Protein AF-A0A7S1FGJ7-F1 (afdb_monomer)

Organism: Noctiluca scintillans (NCBI:txid2966)

pLDDT: mean 77.64, std 15.36, range [34.91, 97.0]

Solvent-accessible surface area (backbone atoms only — not comparable to full-atom values): 12102 Å² total; per-residue (Å²): 133,83,80,80,56,86,84,41,70,66,55,52,56,60,50,59,68,34,70,70,48,44,50,51,49,52,51,48,53,51,50,52,51,52,50,49,52,51,48,52,51,50,50,53,52,53,51,52,54,49,52,51,51,54,53,46,60,54,46,69,76,32,59,49,73,61,38,59,65,41,56,85,44,53,49,29,48,70,46,46,55,49,51,51,50,51,44,51,52,15,58,76,68,74,45,57,52,54,61,47,52,66,36,66,72,49,38,52,49,52,52,48,52,47,49,53,65,69,62,41,78,83,32,100,71,55,85,82,40,71,52,94,63,58,62,75,63,52,51,56,49,51,57,64,40,64,70,49,96,85,68,84,87,84,90,65,101,83,69,52,46,71,30,54,78,68,57,45,48,53,54,50,54,50,39,50,49,36,48,50,56,15,50,53,27,43,74,69,71,34,55,68,62,14,50,53,30,48,52,54,36,52,62,56,58,67,46,52,36,72,66,132

Secondary structure (DSSP, 8-state):
-----TT-HHHHHHHHTSHHHHHHHHHHHHHHHHHHHHHHHHHHHHHHHHHHHHHHHHHHTS-HHHHHHHHHHHTBHHHHHHHHHHHHHHHHTT--HHHHHTSHHHHHHHHHHHHHHHTGGGSTT-SS-B----HHHHHHHHHHHS--TT------TT-PEEE-HHHHHHHHHHHHHHHHHHHHHHHTT-HHHHHHHHHHHHHHHHTEEE--

Structure (mmCIF, N/CA/C/O backbone):
data_AF-A0A7S1FGJ7-F1
#
_entry.id   AF-A0A7S1FGJ7-F1
#
loop_
_atom_site.group_PDB
_atom_site.id
_atom_site.type_symbol
_atom_site.label_atom_id
_atom_site.label_alt_id
_atom_site.label_comp_id
_atom_site.label_asym_id
_atom_site.label_entity_id
_atom_site.label_seq_id
_atom_site.pdbx_PDB_ins_code
_atom_site.Cartn_x
_atom_site.Cartn_y
_atom_site.Cartn_z
_atom_site.occupancy
_atom_site.B_iso_or_equiv
_atom_site.auth_seq_id
_atom_site.auth_comp_id
_atom_site.auth_asym_id
_atom_site.auth_atom_id
_atom_site.pdbx_PDB_model_num
ATOM 1 N N . MET A 1 1 ? 39.202 -4.934 -62.465 1.00 42.53 1 MET A N 1
ATOM 2 C CA . MET A 1 1 ? 38.313 -4.889 -61.284 1.00 42.53 1 MET A CA 1
ATOM 3 C C . MET A 1 1 ? 39.135 -5.310 -60.078 1.00 42.53 1 MET A C 1
ATOM 5 O O . MET A 1 1 ? 39.487 -6.479 -59.990 1.00 42.53 1 MET A O 1
ATOM 9 N N . ALA A 1 2 ? 39.553 -4.364 -59.233 1.00 44.47 2 ALA A N 1
ATOM 10 C CA . ALA A 1 2 ? 40.355 -4.682 -58.052 1.00 44.47 2 ALA A CA 1
ATOM 11 C C . ALA A 1 2 ? 39.547 -5.603 -57.126 1.00 44.47 2 ALA A C 1
ATOM 13 O O . ALA A 1 2 ? 38.387 -5.306 -56.823 1.00 44.47 2 ALA A O 1
ATOM 14 N N . LYS A 1 3 ? 40.137 -6.737 -56.729 1.00 54.94 3 LYS A N 1
ATOM 15 C CA . LYS A 1 3 ? 39.567 -7.608 -55.698 1.00 54.94 3 LYS A CA 1
ATOM 16 C C . LYS A 1 3 ? 39.423 -6.753 -54.443 1.00 54.94 3 LYS A C 1
ATOM 18 O O . LYS A 1 3 ? 40.422 -6.276 -53.920 1.00 54.94 3 LYS A O 1
ATOM 23 N N . LYS A 1 4 ? 38.183 -6.499 -54.024 1.00 61.47 4 LYS A N 1
ATOM 24 C CA . LYS A 1 4 ? 37.897 -5.851 -52.744 1.00 61.47 4 LYS A CA 1
ATOM 25 C C . LYS A 1 4 ? 38.413 -6.790 -51.667 1.00 61.47 4 LYS A C 1
ATOM 27 O O . LYS A 1 4 ? 37.817 -7.844 -51.453 1.00 61.47 4 LYS A O 1
ATOM 32 N N . ASP A 1 5 ? 39.554 -6.450 -51.089 1.00 68.88 5 ASP A N 1
ATOM 33 C CA . ASP A 1 5 ? 40.100 -7.195 -49.972 1.00 68.88 5 ASP A CA 1
ATOM 34 C C . ASP A 1 5 ? 39.226 -6.902 -48.753 1.00 68.88 5 ASP A C 1
ATOM 36 O O . ASP A 1 5 ? 39.216 -5.799 -48.212 1.00 68.88 5 ASP A O 1
ATOM 40 N N . VAL A 1 6 ? 38.403 -7.881 -48.385 1.00 70.81 6 VAL A N 1
ATOM 41 C CA . VAL A 1 6 ? 37.439 -7.772 -47.283 1.00 70.81 6 VAL A CA 1
ATOM 42 C C . VAL A 1 6 ? 38.162 -7.737 -45.930 1.00 70.81 6 VAL A C 1
ATOM 44 O O . VAL A 1 6 ? 37.557 -7.388 -44.922 1.00 70.81 6 VA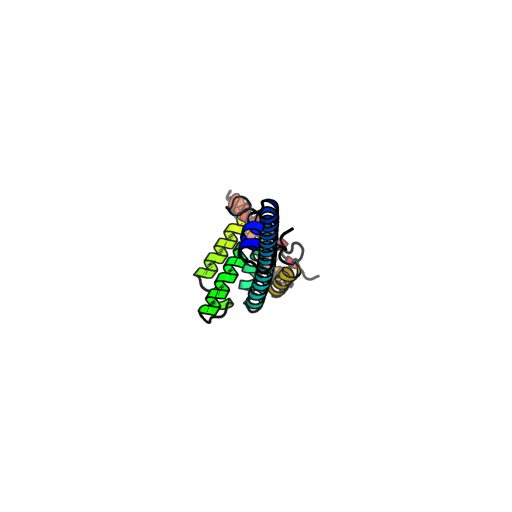L A O 1
ATOM 47 N N . ASN A 1 7 ? 39.461 -8.045 -45.902 1.00 76.94 7 ASN A N 1
ATOM 48 C CA . ASN A 1 7 ? 40.285 -7.962 -44.702 1.00 76.94 7 ASN A CA 1
ATOM 49 C C . ASN A 1 7 ? 40.977 -6.598 -44.534 1.00 76.94 7 ASN A C 1
ATOM 51 O O . ASN A 1 7 ? 41.618 -6.382 -43.509 1.00 76.94 7 ASN A O 1
ATOM 55 N N . ASP A 1 8 ? 40.848 -5.675 -45.496 1.00 80.06 8 ASP A N 1
ATOM 56 C CA . ASP A 1 8 ? 41.413 -4.327 -45.393 1.00 80.06 8 ASP A CA 1
ATOM 57 C C . ASP A 1 8 ? 40.549 -3.434 -44.470 1.00 80.06 8 ASP A C 1
ATOM 59 O O . ASP A 1 8 ? 39.372 -3.184 -44.762 1.00 80.06 8 ASP A O 1
ATOM 63 N N . PRO A 1 9 ? 41.098 -2.896 -43.364 1.00 77.62 9 PRO A N 1
ATOM 64 C CA . PRO A 1 9 ? 40.382 -1.970 -42.486 1.00 77.62 9 PRO A CA 1
ATOM 65 C C . PRO A 1 9 ? 39.872 -0.705 -43.199 1.00 77.62 9 PRO A C 1
ATOM 67 O O . PRO A 1 9 ? 38.840 -0.150 -42.812 1.00 77.62 9 PRO A O 1
ATOM 70 N N . GLN A 1 10 ? 40.551 -0.239 -44.256 1.00 80.62 10 GLN A N 1
ATOM 71 C CA . GLN A 1 10 ? 40.117 0.941 -45.015 1.00 80.62 10 GLN A CA 1
ATOM 72 C C . GLN A 1 10 ? 38.848 0.674 -45.827 1.00 80.62 10 GLN A C 1
ATOM 74 O O . GLN A 1 10 ? 37.995 1.559 -45.952 1.00 80.62 10 GLN A O 1
ATOM 79 N N . PHE A 1 11 ? 38.678 -0.555 -46.321 1.00 82.31 11 PHE A N 1
ATOM 80 C CA . PHE A 1 11 ? 37.467 -0.974 -47.018 1.00 82.31 11 PHE A CA 1
ATOM 81 C C . PHE A 1 11 ? 36.233 -0.845 -46.115 1.00 82.31 11 PHE A C 1
ATOM 83 O O . PHE A 1 11 ? 35.224 -0.261 -46.525 1.00 82.31 11 PHE A O 1
ATOM 90 N N . TRP A 1 12 ? 36.327 -1.315 -44.867 1.00 80.56 12 TRP A N 1
ATOM 91 C CA . TRP A 1 12 ? 35.242 -1.208 -43.890 1.00 80.56 12 TRP A CA 1
ATOM 92 C C . TRP A 1 12 ? 34.960 0.234 -43.475 1.00 80.56 12 TRP A C 1
ATOM 94 O O . TRP A 1 12 ? 33.794 0.604 -43.361 1.00 80.56 12 TRP A O 1
ATOM 104 N N . ASN A 1 13 ? 35.985 1.079 -43.340 1.00 81.88 13 ASN A N 1
ATOM 105 C CA . ASN A 1 13 ? 35.790 2.500 -43.040 1.00 81.88 13 ASN A CA 1
ATOM 106 C C . ASN A 1 13 ? 34.978 3.220 -44.129 1.00 81.88 13 ASN A C 1
ATOM 108 O O . ASN A 1 13 ? 34.019 3.924 -43.816 1.00 81.88 13 ASN A O 1
ATOM 112 N N . VAL A 1 14 ? 35.296 2.999 -45.409 1.00 82.81 14 VAL A N 1
ATOM 113 C CA . VAL A 1 14 ? 34.533 3.582 -46.530 1.00 82.81 14 VAL A CA 1
ATOM 114 C C . VAL A 1 14 ? 33.135 2.964 -46.635 1.00 82.81 14 VAL A C 1
ATOM 116 O O . VAL A 1 14 ? 32.168 3.649 -46.968 1.00 82.81 14 VAL A O 1
ATOM 119 N N . PHE A 1 15 ? 32.995 1.669 -46.342 1.00 83.94 15 PHE A N 1
ATOM 120 C CA . PHE A 1 15 ? 31.703 0.984 -46.345 1.00 83.94 15 PHE A CA 1
ATOM 121 C C . PHE A 1 15 ? 30.758 1.514 -45.255 1.00 83.94 15 PHE A C 1
ATOM 123 O O . PHE A 1 15 ? 29.596 1.795 -45.544 1.00 83.94 15 PHE A O 1
ATOM 130 N N . MET A 1 16 ? 31.260 1.729 -44.036 1.00 82.81 16 MET A N 1
ATOM 131 C CA . MET A 1 16 ? 30.497 2.247 -42.891 1.00 82.81 16 MET A CA 1
ATOM 132 C C . MET A 1 16 ? 30.067 3.712 -43.053 1.00 82.81 16 MET A C 1
ATOM 134 O O . MET A 1 16 ? 29.123 4.153 -42.401 1.00 82.81 16 MET A O 1
ATOM 138 N N . GLN A 1 17 ? 30.720 4.473 -43.936 1.00 85.19 17 GLN A N 1
ATOM 139 C CA . GLN A 1 17 ? 30.342 5.852 -44.267 1.00 85.19 17 GLN A CA 1
ATOM 140 C C . GLN A 1 17 ? 29.207 5.947 -45.298 1.00 85.19 17 GLN A C 1
ATOM 142 O O . GLN A 1 17 ? 28.697 7.037 -45.551 1.00 85.19 17 GLN A O 1
ATOM 147 N N . ARG A 1 18 ? 28.787 4.829 -45.906 1.00 89.69 18 ARG A N 1
ATOM 148 C CA . ARG A 1 18 ? 27.699 4.839 -46.891 1.00 89.69 18 ARG A CA 1
ATOM 149 C C . ARG A 1 18 ? 26.363 5.174 -46.215 1.00 89.69 18 ARG A C 1
ATOM 151 O O . ARG A 1 18 ? 26.038 4.537 -45.211 1.00 89.69 18 ARG A O 1
ATOM 158 N N . PRO A 1 19 ? 25.537 6.065 -46.795 1.00 86.31 19 PRO A N 1
ATOM 159 C CA . PRO A 1 19 ? 24.251 6.455 -46.210 1.00 86.31 19 PRO A CA 1
ATOM 160 C C . PRO A 1 19 ? 23.323 5.266 -45.933 1.00 86.31 19 PRO A C 1
ATOM 162 O O . PRO A 1 19 ? 22.683 5.199 -44.889 1.00 86.31 19 PRO A O 1
ATOM 165 N N . GLU A 1 20 ? 23.298 4.287 -46.839 1.00 88.12 20 GLU A N 1
ATOM 166 C CA . GLU A 1 20 ? 22.496 3.063 -46.712 1.00 88.12 20 GLU A CA 1
ATOM 167 C C . GLU A 1 20 ? 22.931 2.206 -45.512 1.00 88.12 20 GLU A C 1
ATOM 169 O O . GLU A 1 20 ? 22.096 1.686 -44.771 1.00 88.12 20 GLU A O 1
ATOM 174 N N . VAL A 1 21 ? 24.244 2.102 -45.285 1.00 85.81 21 VAL A N 1
ATOM 175 C CA . VAL A 1 21 ? 24.830 1.332 -44.181 1.00 85.81 21 VAL A CA 1
ATOM 176 C C . VAL A 1 21 ? 24.593 2.054 -42.855 1.00 85.81 21 VAL A C 1
ATOM 178 O O . VAL A 1 21 ? 24.159 1.429 -41.889 1.00 85.81 21 VAL A O 1
ATOM 181 N N . GLN A 1 22 ? 24.763 3.378 -42.813 1.00 84.56 22 GLN A N 1
ATOM 182 C CA . GLN A 1 22 ? 24.447 4.190 -41.632 1.00 84.56 22 GLN A CA 1
ATOM 183 C C . GLN A 1 22 ? 22.957 4.156 -41.275 1.00 84.56 22 GLN A C 1
ATOM 185 O O . GLN A 1 22 ? 22.609 4.089 -40.094 1.00 84.56 22 GLN A O 1
ATOM 190 N N . ALA A 1 23 ? 22.066 4.154 -42.270 1.00 86.31 23 ALA A N 1
ATOM 191 C CA . ALA A 1 23 ? 20.628 4.015 -42.058 1.00 86.31 23 ALA A CA 1
ATOM 192 C C . ALA A 1 23 ? 20.267 2.622 -41.518 1.00 86.31 23 ALA A C 1
ATOM 194 O O . ALA A 1 23 ? 19.467 2.514 -40.585 1.00 86.31 23 ALA A O 1
ATOM 195 N N . ALA A 1 24 ? 20.887 1.560 -42.044 1.00 86.56 24 ALA A N 1
ATOM 196 C CA . ALA A 1 24 ? 20.703 0.196 -41.551 1.00 86.56 24 ALA A CA 1
ATOM 197 C C . ALA A 1 24 ? 21.198 0.029 -40.104 1.00 86.56 24 ALA A C 1
ATOM 199 O O . ALA A 1 24 ? 20.486 -0.541 -39.277 1.00 86.56 24 ALA A O 1
ATOM 200 N N . ILE A 1 25 ? 22.368 0.587 -39.772 1.00 84.88 25 ILE A N 1
ATOM 201 C CA . ILE A 1 25 ? 22.910 0.607 -38.405 1.00 84.88 25 ILE A CA 1
ATOM 202 C C . ILE A 1 25 ? 21.989 1.399 -37.478 1.00 84.88 25 ILE A C 1
ATOM 204 O O . ILE A 1 25 ? 21.601 0.897 -36.430 1.00 84.88 25 ILE A O 1
ATOM 208 N N . SER A 1 26 ? 21.567 2.599 -37.879 1.00 83.12 26 SER A N 1
ATOM 209 C CA . SER A 1 26 ? 20.661 3.434 -37.080 1.00 83.12 26 SER A CA 1
ATOM 210 C C . SER A 1 26 ? 19.324 2.736 -36.817 1.00 83.12 26 SER A C 1
ATOM 212 O O . SER A 1 26 ? 18.787 2.809 -35.712 1.00 83.12 26 SER A O 1
ATOM 214 N N . LYS A 1 27 ? 18.790 2.016 -37.813 1.00 89.12 27 LYS A N 1
ATOM 215 C CA . LYS A 1 27 ? 17.575 1.203 -37.668 1.00 89.12 27 LYS A CA 1
ATOM 216 C C . LYS A 1 27 ? 17.791 0.039 -36.699 1.00 89.12 27 LYS A C 1
ATOM 218 O O . LYS A 1 27 ? 16.917 -0.207 -35.872 1.00 89.12 27 LYS A O 1
ATOM 223 N N . LYS A 1 28 ? 18.940 -0.640 -36.775 1.00 87.00 28 LYS A N 1
ATOM 224 C CA . LYS A 1 28 ? 19.314 -1.720 -35.854 1.00 87.00 28 LYS A CA 1
ATOM 225 C C . LYS A 1 28 ? 19.452 -1.210 -34.415 1.00 87.00 28 LYS A C 1
ATOM 227 O O . LYS A 1 28 ? 18.807 -1.768 -33.541 1.00 87.00 28 LYS A O 1
ATOM 232 N N . ILE A 1 29 ? 20.165 -0.103 -34.197 1.00 86.25 29 ILE A N 1
ATOM 233 C CA . ILE A 1 29 ? 20.324 0.529 -32.875 1.00 86.25 29 ILE A CA 1
ATOM 234 C C . ILE A 1 29 ? 18.965 0.921 -32.290 1.00 86.25 29 ILE A C 1
ATOM 236 O O . ILE A 1 29 ? 18.695 0.654 -31.125 1.00 86.25 29 ILE A O 1
ATOM 240 N N . ARG A 1 30 ? 18.076 1.531 -33.088 1.00 85.19 30 ARG A N 1
ATOM 241 C CA . ARG A 1 30 ? 16.718 1.863 -32.626 1.00 85.19 30 ARG A CA 1
ATOM 242 C C . ARG A 1 30 ? 15.936 0.615 -32.235 1.00 85.19 30 ARG A C 1
ATOM 244 O O . ARG A 1 30 ? 15.296 0.620 -31.192 1.00 85.19 30 ARG A O 1
ATOM 251 N N . TYR A 1 31 ? 15.996 -0.436 -33.050 1.00 86.25 31 TYR A N 1
ATOM 252 C CA . TYR A 1 31 ? 15.323 -1.698 -32.756 1.00 86.25 31 TYR A CA 1
ATOM 253 C C . TYR A 1 31 ? 15.854 -2.338 -31.466 1.00 86.25 31 TYR A C 1
ATOM 255 O O . TYR A 1 31 ? 15.062 -2.677 -30.590 1.00 86.25 31 TYR A O 1
ATOM 263 N N . GLU A 1 32 ? 17.176 -2.433 -31.316 1.00 85.56 32 GLU A N 1
ATOM 264 C CA . GLU A 1 32 ? 17.837 -2.945 -30.111 1.00 85.56 32 GLU A CA 1
ATOM 265 C C . GLU A 1 32 ? 17.461 -2.112 -28.882 1.00 85.56 32 GLU A C 1
ATOM 267 O O . GLU A 1 32 ? 16.986 -2.671 -27.902 1.00 85.56 32 GLU A O 1
ATOM 272 N N . SER A 1 33 ? 17.510 -0.782 -28.975 1.00 84.81 33 SER A N 1
ATOM 273 C CA . SER A 1 33 ? 17.089 0.120 -27.897 1.00 84.81 33 SER A CA 1
ATOM 274 C C . SER A 1 33 ? 15.615 -0.066 -27.512 1.00 84.81 33 SER A C 1
ATOM 276 O O . SER A 1 33 ? 15.286 -0.123 -26.327 1.00 84.81 33 SER A O 1
ATOM 278 N N . THR A 1 34 ? 14.707 -0.222 -28.483 1.00 84.69 34 THR A N 1
ATOM 279 C CA . THR A 1 34 ? 13.293 -0.503 -28.178 1.00 84.69 34 THR A CA 1
ATOM 280 C C . THR A 1 34 ? 13.087 -1.886 -27.564 1.00 84.69 34 THR A C 1
ATOM 282 O O . THR A 1 34 ? 12.245 -2.040 -26.680 1.00 84.69 34 THR A O 1
ATOM 285 N N . ALA A 1 35 ? 13.857 -2.887 -27.996 1.00 85.94 35 ALA A N 1
ATOM 286 C CA . ALA A 1 35 ? 13.802 -4.236 -27.450 1.00 85.94 35 ALA A CA 1
ATOM 287 C C . ALA A 1 35 ? 14.349 -4.280 -26.014 1.00 85.94 35 ALA A C 1
ATOM 289 O O . ALA A 1 35 ? 13.728 -4.893 -25.146 1.00 85.94 35 ALA A O 1
ATOM 290 N N . GLU A 1 36 ? 15.447 -3.574 -25.739 1.00 85.75 36 GLU A N 1
ATOM 291 C CA . GLU A 1 36 ? 16.005 -3.386 -24.398 1.00 85.75 36 GLU A CA 1
ATOM 292 C C . GLU A 1 36 ? 15.015 -2.672 -23.477 1.00 85.75 36 GLU A C 1
ATOM 294 O O . GLU A 1 36 ? 14.746 -3.157 -22.378 1.00 85.75 36 GLU A O 1
ATOM 299 N N . ALA A 1 37 ? 14.395 -1.579 -23.933 1.00 81.25 37 ALA A N 1
ATOM 300 C CA . ALA A 1 37 ? 13.375 -0.868 -23.163 1.00 81.25 37 ALA A CA 1
ATOM 301 C C . ALA A 1 37 ? 12.155 -1.758 -22.861 1.00 81.25 37 ALA A C 1
ATOM 303 O O . ALA A 1 37 ? 11.629 -1.752 -21.745 1.00 81.25 37 ALA A O 1
ATOM 304 N N . ALA A 1 38 ? 11.719 -2.573 -23.827 1.00 82.81 38 ALA A N 1
ATOM 305 C CA . ALA A 1 38 ? 10.639 -3.533 -23.623 1.00 82.81 38 ALA A CA 1
ATOM 306 C C . ALA A 1 38 ? 11.024 -4.628 -22.614 1.00 82.81 38 ALA A C 1
ATOM 308 O O . ALA A 1 38 ? 10.201 -5.018 -21.782 1.00 82.81 38 ALA A O 1
ATOM 309 N N . LEU A 1 39 ? 12.270 -5.108 -22.655 1.00 82.62 39 LEU A N 1
ATOM 310 C CA . LEU A 1 39 ? 12.789 -6.096 -21.711 1.00 82.62 39 LEU A CA 1
ATOM 311 C C . LEU A 1 39 ? 12.880 -5.511 -20.298 1.00 82.62 39 LEU A C 1
ATOM 313 O O . LEU A 1 39 ? 12.369 -6.120 -19.362 1.00 82.62 39 LEU A O 1
ATOM 317 N N . GLN A 1 40 ? 13.423 -4.302 -20.143 1.00 80.00 40 GLN A N 1
ATOM 318 C CA . GLN A 1 40 ? 13.452 -3.586 -18.864 1.00 80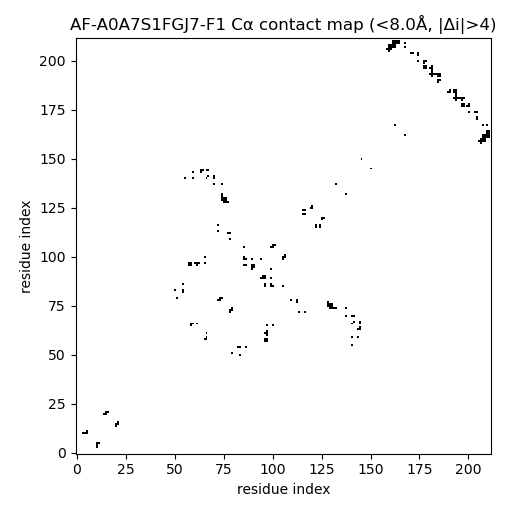.00 40 GLN A CA 1
ATOM 319 C C . GLN A 1 40 ? 12.044 -3.347 -18.312 1.00 80.00 40 GLN A C 1
ATOM 321 O O . GLN A 1 40 ? 11.803 -3.544 -17.122 1.00 80.00 40 GLN A O 1
ATOM 326 N N . SER A 1 41 ? 11.084 -2.989 -19.170 1.00 79.44 41 SER A N 1
ATOM 327 C CA . SER A 1 41 ? 9.683 -2.833 -18.771 1.00 79.44 41 SER A CA 1
ATOM 328 C C . SER A 1 41 ? 9.090 -4.145 -18.245 1.00 79.44 41 SER A C 1
ATOM 330 O O . SER A 1 41 ? 8.449 -4.154 -17.192 1.00 79.44 41 SER A O 1
ATOM 332 N N . LYS A 1 42 ? 9.341 -5.272 -18.929 1.00 82.88 42 LYS A N 1
ATOM 333 C CA . LYS A 1 42 ? 8.912 -6.606 -18.473 1.00 82.88 42 LYS A CA 1
ATOM 334 C C . LYS A 1 42 ? 9.548 -6.986 -17.137 1.00 82.88 42 LYS A C 1
ATOM 336 O O . LYS A 1 42 ? 8.831 -7.416 -16.237 1.00 82.88 42 LYS A O 1
ATOM 341 N N . MET A 1 43 ? 10.856 -6.780 -16.990 1.00 80.69 43 MET A N 1
ATOM 342 C CA . MET A 1 43 ? 11.574 -7.039 -15.739 1.00 80.69 43 MET A CA 1
ATOM 343 C C . MET A 1 43 ? 11.017 -6.193 -14.592 1.00 80.69 43 MET A C 1
ATOM 345 O O . MET A 1 43 ? 10.690 -6.729 -13.539 1.00 80.69 43 MET A O 1
ATOM 349 N N . GLY A 1 44 ? 10.779 -4.900 -14.824 1.00 82.44 44 GLY A N 1
ATOM 350 C CA . GLY A 1 44 ? 10.182 -4.015 -13.825 1.00 82.44 44 GLY A CA 1
ATOM 351 C C . GLY A 1 44 ? 8.776 -4.445 -13.391 1.00 82.44 44 GLY A C 1
ATOM 352 O O . GLY A 1 44 ? 8.430 -4.302 -12.220 1.00 82.44 44 GLY A O 1
ATOM 353 N N . LYS A 1 45 ? 7.962 -5.007 -14.296 1.00 81.31 45 LYS A N 1
ATOM 354 C CA . LYS A 1 45 ? 6.651 -5.580 -13.937 1.00 81.31 45 LYS A CA 1
ATOM 355 C C . LYS A 1 45 ? 6.789 -6.826 -13.061 1.00 81.31 45 LYS A C 1
ATOM 357 O O . LYS A 1 45 ? 6.066 -6.943 -12.073 1.00 81.31 45 LYS A O 1
ATOM 362 N N . LEU A 1 46 ? 7.713 -7.726 -13.401 1.00 82.50 46 LEU A N 1
ATOM 363 C CA . LEU A 1 46 ? 7.982 -8.931 -12.611 1.00 82.50 46 LEU A CA 1
ATOM 364 C C . LEU A 1 46 ? 8.494 -8.583 -11.212 1.00 82.50 46 LEU A C 1
ATOM 366 O O . LEU A 1 46 ? 7.993 -9.125 -10.233 1.00 82.50 46 LEU A O 1
ATOM 370 N N . GLU A 1 47 ? 9.413 -7.625 -11.103 1.00 86.25 47 GLU A N 1
ATOM 371 C CA . GLU A 1 47 ? 9.902 -7.157 -9.807 1.00 86.25 47 GLU A CA 1
ATOM 372 C C . GLU A 1 47 ? 8.786 -6.568 -8.948 1.00 86.25 47 GLU A C 1
ATOM 374 O O . GLU A 1 47 ? 8.696 -6.884 -7.768 1.00 86.25 47 GLU A O 1
ATOM 379 N N . ARG A 1 48 ? 7.908 -5.729 -9.513 1.00 83.50 48 ARG A N 1
ATOM 380 C CA . ARG A 1 48 ? 6.764 -5.190 -8.758 1.00 83.50 48 ARG A CA 1
ATOM 381 C C . ARG A 1 48 ? 5.840 -6.300 -8.275 1.00 83.50 48 ARG A C 1
ATOM 383 O O . ARG A 1 48 ? 5.417 -6.264 -7.124 1.00 83.50 48 ARG A O 1
ATOM 390 N N . LYS A 1 49 ? 5.570 -7.296 -9.126 1.00 85.75 49 LYS A N 1
ATOM 391 C CA . LYS A 1 49 ? 4.775 -8.470 -8.751 1.00 85.75 49 LYS A CA 1
ATOM 392 C C . LYS A 1 49 ? 5.428 -9.229 -7.593 1.00 85.75 49 LYS A C 1
ATOM 394 O O . LYS A 1 49 ? 4.746 -9.519 -6.617 1.00 85.75 49 LYS A O 1
ATOM 399 N N . GLN A 1 50 ? 6.738 -9.464 -7.654 1.00 87.94 50 GLN A N 1
ATOM 400 C CA . GLN A 1 50 ? 7.475 -10.116 -6.571 1.00 87.94 50 GLN A CA 1
ATOM 401 C C . GLN A 1 50 ? 7.410 -9.310 -5.269 1.00 87.94 50 GLN A C 1
ATOM 403 O O . GLN A 1 50 ? 7.069 -9.860 -4.230 1.00 87.94 50 GLN A O 1
ATOM 408 N N . ARG A 1 51 ? 7.641 -7.992 -5.330 1.00 90.75 51 ARG A N 1
ATOM 409 C CA . ARG A 1 51 ? 7.557 -7.110 -4.154 1.00 90.75 51 ARG A CA 1
ATOM 410 C C . ARG A 1 51 ? 6.188 -7.183 -3.482 1.00 90.75 51 ARG A C 1
ATOM 412 O O . ARG A 1 51 ? 6.121 -7.185 -2.259 1.00 90.75 51 ARG A O 1
ATOM 419 N N . ARG A 1 52 ? 5.101 -7.267 -4.259 1.00 88.38 52 ARG A N 1
ATOM 420 C CA . ARG A 1 52 ? 3.749 -7.436 -3.703 1.00 88.38 52 ARG A CA 1
ATOM 421 C C . ARG A 1 52 ? 3.601 -8.757 -2.949 1.00 88.38 52 ARG A C 1
ATOM 423 O O . ARG A 1 52 ? 3.042 -8.736 -1.859 1.00 88.38 52 ARG A O 1
ATOM 430 N N . TYR A 1 53 ? 4.117 -9.867 -3.482 1.00 89.56 53 TYR A N 1
ATOM 431 C CA . TYR A 1 53 ? 4.102 -11.149 -2.766 1.00 89.56 53 TYR A CA 1
ATOM 432 C C . TYR A 1 53 ? 4.948 -11.120 -1.498 1.00 89.56 53 TYR A C 1
ATOM 434 O O . TYR A 1 53 ? 4.493 -11.610 -0.472 1.00 89.56 53 TYR A O 1
ATOM 442 N N . ASP A 1 54 ? 6.135 -10.521 -1.551 1.00 91.12 54 ASP A N 1
ATOM 443 C CA . ASP A 1 54 ? 7.015 -10.429 -0.387 1.00 91.12 54 ASP A CA 1
ATOM 444 C C . ASP A 1 54 ? 6.350 -9.618 0.735 1.00 91.12 54 ASP A C 1
ATOM 446 O O . ASP A 1 54 ? 6.321 -10.057 1.881 1.00 91.12 54 ASP A O 1
ATOM 450 N N . ILE A 1 55 ? 5.754 -8.461 0.408 1.00 92.88 55 ILE A N 1
ATOM 451 C CA . ILE A 1 55 ? 5.000 -7.664 1.389 1.00 92.88 55 ILE A CA 1
ATOM 452 C C . ILE A 1 55 ? 3.825 -8.474 1.933 1.00 92.88 55 ILE A C 1
ATOM 454 O O . ILE A 1 55 ? 3.598 -8.481 3.138 1.00 92.88 55 ILE A O 1
ATOM 458 N N . MET A 1 56 ? 3.090 -9.158 1.055 1.00 87.19 56 MET A N 1
ATOM 459 C CA . MET A 1 56 ? 1.942 -9.967 1.442 1.00 87.19 56 MET A CA 1
ATOM 460 C C . MET A 1 56 ? 2.333 -11.046 2.445 1.00 87.19 56 MET A C 1
ATOM 462 O O . MET A 1 56 ? 1.731 -11.154 3.504 1.00 87.19 56 MET A O 1
ATOM 466 N N . GLN A 1 57 ? 3.363 -11.823 2.128 1.00 89.19 57 GLN A N 1
ATOM 467 C CA . GLN A 1 57 ? 3.836 -12.915 2.966 1.00 89.19 57 GLN A CA 1
ATOM 468 C C . GLN A 1 57 ? 4.188 -12.430 4.379 1.00 89.19 57 GLN A C 1
ATOM 470 O O . GLN A 1 57 ? 3.823 -13.075 5.359 1.00 89.19 57 GLN A O 1
ATOM 475 N N . GLU A 1 58 ? 4.842 -11.275 4.484 1.00 90.56 58 GLU A N 1
ATOM 476 C CA . GLU A 1 58 ? 5.193 -10.664 5.768 1.00 90.56 58 GLU A CA 1
ATOM 477 C C . GLU A 1 58 ? 3.954 -10.101 6.488 1.00 90.56 58 GLU A C 1
ATOM 479 O O . GLU A 1 58 ? 3.828 -10.247 7.702 1.00 90.56 58 GLU A O 1
ATOM 484 N N . LEU A 1 59 ? 2.996 -9.511 5.757 1.00 88.00 59 LEU A N 1
ATOM 485 C CA . LEU A 1 59 ? 1.724 -9.039 6.322 1.00 88.00 59 LEU A CA 1
ATOM 486 C C . LEU A 1 59 ? 0.889 -10.176 6.911 1.00 88.00 59 LEU A C 1
ATOM 488 O O . LEU A 1 59 ? 0.242 -9.970 7.936 1.00 88.00 59 LEU A O 1
ATOM 492 N N . MET A 1 60 ? 0.913 -11.366 6.307 1.00 83.19 60 MET A N 1
ATOM 493 C CA . MET A 1 60 ? 0.173 -12.534 6.803 1.00 83.19 60 MET A CA 1
ATOM 494 C C . MET A 1 60 ? 0.658 -12.978 8.188 1.00 83.19 60 MET A C 1
ATOM 496 O O . MET A 1 60 ? -0.146 -13.430 9.002 1.00 83.19 60 MET A O 1
ATOM 500 N N . ALA A 1 61 ? 1.943 -12.770 8.494 1.00 82.94 61 ALA A N 1
ATOM 501 C CA . ALA A 1 61 ? 2.514 -13.023 9.816 1.00 82.94 61 ALA A CA 1
ATOM 502 C C . ALA A 1 61 ? 2.153 -11.944 10.858 1.00 82.94 61 ALA A C 1
ATOM 504 O O . ALA A 1 61 ? 2.411 -12.121 12.052 1.00 82.94 61 ALA A O 1
ATOM 505 N N . CYS A 1 62 ? 1.564 -10.822 10.437 1.00 82.94 62 CYS A N 1
ATOM 506 C CA . CYS A 1 62 ? 1.204 -9.734 11.332 1.00 82.94 62 CYS A CA 1
ATOM 507 C C . CYS A 1 62 ? -0.147 -9.943 12.015 1.00 82.94 62 CYS A C 1
ATOM 509 O O . CYS A 1 62 ? -1.035 -10.657 11.548 1.00 82.94 62 CYS A O 1
ATOM 511 N N . ALA A 1 63 ? -0.310 -9.248 13.142 1.00 79.00 63 ALA A N 1
ATOM 512 C CA . ALA A 1 63 ? -1.569 -9.216 13.868 1.00 79.00 63 ALA A CA 1
ATOM 513 C C . ALA A 1 63 ? -2.705 -8.656 12.996 1.00 79.00 63 ALA A C 1
ATOM 515 O O . ALA A 1 63 ? -2.515 -7.734 12.199 1.00 79.00 63 ALA A O 1
ATOM 516 N N . THR A 1 64 ? -3.905 -9.194 13.188 1.00 76.06 64 THR A N 1
ATOM 517 C CA . THR A 1 64 ? -5.079 -8.923 12.353 1.00 76.06 64 THR A CA 1
ATOM 518 C C . THR A 1 64 ? -5.470 -7.448 12.284 1.00 76.06 64 THR A C 1
ATOM 520 O O . THR A 1 64 ? -5.845 -6.958 11.224 1.00 76.06 64 THR A O 1
ATOM 523 N N . ASN A 1 65 ? -5.288 -6.693 13.369 1.00 76.31 65 ASN A N 1
ATOM 524 C CA . ASN A 1 65 ? -5.541 -5.250 13.387 1.00 76.31 65 ASN A CA 1
ATOM 525 C C . ASN A 1 65 ? -4.667 -4.477 12.380 1.00 76.31 65 ASN A C 1
ATOM 527 O O . ASN A 1 65 ? -5.125 -3.519 11.766 1.00 76.31 65 ASN A O 1
ATOM 531 N N . VAL A 1 66 ? -3.417 -4.906 12.182 1.00 82.12 66 VAL A N 1
ATOM 532 C CA . VAL A 1 66 ? -2.515 -4.323 11.180 1.00 82.12 66 VAL A CA 1
ATOM 533 C C . VAL A 1 66 ? -2.974 -4.707 9.772 1.00 82.12 66 VAL A C 1
ATOM 535 O O . VAL A 1 66 ? -2.994 -3.853 8.884 1.00 82.12 66 VAL A O 1
ATOM 538 N N . LYS A 1 67 ? -3.410 -5.962 9.583 1.00 83.31 67 LYS A N 1
ATOM 539 C CA . LYS A 1 67 ? -3.961 -6.452 8.311 1.00 83.31 67 LYS A CA 1
ATOM 540 C C . LYS A 1 67 ? -5.198 -5.649 7.887 1.00 83.31 67 LYS A C 1
ATOM 542 O O . LYS A 1 67 ? -5.199 -5.122 6.782 1.00 83.31 67 LYS A O 1
ATOM 547 N N . HIS A 1 68 ? -6.174 -5.432 8.775 1.00 80.31 68 HIS A N 1
ATOM 548 C CA . HIS A 1 68 ? -7.380 -4.638 8.476 1.00 80.31 68 HIS A CA 1
ATOM 549 C C . HIS A 1 68 ? -7.096 -3.194 8.068 1.00 80.31 68 HIS A C 1
ATOM 551 O O . HIS A 1 68 ? -7.800 -2.635 7.232 1.00 80.31 68 HIS A O 1
ATOM 557 N N . ILE A 1 69 ? -6.071 -2.567 8.648 1.00 83.19 69 ILE A N 1
ATOM 558 C CA . ILE A 1 69 ? -5.687 -1.210 8.254 1.00 83.19 69 ILE A CA 1
ATOM 559 C C . ILE A 1 69 ? -5.182 -1.211 6.811 1.00 83.19 69 ILE A C 1
ATOM 561 O O . ILE A 1 69 ? -5.533 -0.325 6.036 1.00 83.19 69 ILE A O 1
ATOM 565 N N . ILE A 1 70 ? -4.347 -2.190 6.465 1.00 87.62 70 ILE A N 1
ATOM 566 C CA . ILE A 1 70 ? -3.571 -2.199 5.227 1.00 87.62 70 ILE A CA 1
ATOM 567 C C . ILE A 1 70 ? -4.354 -2.785 4.048 1.00 87.62 70 ILE A C 1
ATOM 569 O O . ILE A 1 70 ? -4.270 -2.210 2.964 1.00 87.62 70 ILE A O 1
ATOM 573 N N . SER A 1 71 ? -5.129 -3.860 4.240 1.00 85.56 71 SER A N 1
ATOM 574 C CA . SER A 1 71 ? -5.928 -4.528 3.195 1.00 85.56 71 SER A CA 1
ATOM 575 C C . SER A 1 71 ? -6.681 -3.561 2.271 1.00 85.56 71 SER A C 1
ATOM 577 O O . SER A 1 71 ? -6.418 -3.585 1.067 1.00 85.56 71 SER A O 1
ATOM 579 N N . PRO A 1 72 ? -7.536 -2.642 2.770 1.00 81.06 72 PRO A N 1
ATOM 580 C CA . PRO A 1 72 ? -8.308 -1.746 1.901 1.00 81.06 72 PRO A CA 1
ATOM 581 C C . PRO A 1 72 ? -7.429 -0.743 1.138 1.00 81.06 72 PRO A C 1
ATOM 583 O O . PRO A 1 72 ? -7.829 -0.204 0.105 1.00 81.06 72 PRO A O 1
ATOM 586 N N . MET A 1 73 ? -6.213 -0.491 1.627 1.00 85.56 73 MET A N 1
ATOM 587 C CA . MET A 1 73 ? -5.260 0.421 1.004 1.00 85.56 73 MET A CA 1
ATOM 588 C C . MET A 1 73 ? -4.272 -0.294 0.073 1.00 85.56 73 MET A C 1
ATOM 590 O O . MET A 1 73 ? -3.569 0.374 -0.688 1.00 85.56 73 MET A O 1
ATOM 594 N N . PHE A 1 74 ? -4.173 -1.626 0.124 1.00 86.94 74 PHE A N 1
ATOM 595 C CA . PHE A 1 74 ? -3.097 -2.373 -0.533 1.00 86.94 74 PHE A CA 1
ATOM 596 C C . PHE A 1 74 ? -3.191 -2.356 -2.064 1.00 86.94 74 PHE A C 1
ATOM 598 O O . PHE A 1 74 ? -2.170 -2.449 -2.748 1.00 86.94 74 PHE A O 1
ATOM 605 N N . ARG A 1 75 ? -4.389 -2.138 -2.617 1.00 81.31 75 ARG A N 1
ATOM 606 C CA . ARG A 1 75 ? -4.608 -1.929 -4.060 1.00 81.31 75 ARG A CA 1
ATOM 607 C C . ARG A 1 75 ? -3.924 -0.679 -4.623 1.00 81.31 75 ARG A C 1
ATOM 609 O O . ARG A 1 75 ? -3.664 -0.597 -5.822 1.00 81.31 75 ARG A O 1
ATOM 616 N N . TYR A 1 76 ? -3.588 0.284 -3.766 1.00 82.00 76 TYR A N 1
ATOM 617 C CA . TYR A 1 76 ? -2.978 1.535 -4.196 1.00 82.00 76 TYR A CA 1
ATOM 618 C C . TYR A 1 76 ? -1.454 1.445 -4.220 1.00 82.00 76 TYR A C 1
ATOM 620 O O . TYR A 1 76 ? -0.796 1.076 -3.244 1.00 82.00 76 TYR A O 1
ATOM 628 N N . LYS A 1 77 ? -0.867 1.896 -5.329 1.00 83.75 77 LYS A N 1
ATOM 629 C CA . LYS A 1 77 ? 0.582 1.932 -5.547 1.00 83.75 77 LYS A CA 1
ATOM 630 C C . LYS A 1 77 ? 1.329 2.710 -4.463 1.00 83.75 77 LYS A C 1
ATOM 632 O O . LYS A 1 77 ? 2.421 2.303 -4.077 1.00 83.75 77 LYS A O 1
ATOM 637 N N . ILE A 1 78 ? 0.757 3.811 -3.966 1.00 85.31 78 ILE A N 1
ATOM 638 C CA . ILE A 1 78 ? 1.364 4.611 -2.890 1.00 85.31 78 ILE A CA 1
ATOM 639 C C . ILE A 1 78 ? 1.560 3.774 -1.621 1.00 85.31 78 ILE A C 1
ATOM 641 O O . ILE A 1 78 ? 2.636 3.802 -1.023 1.00 85.31 78 ILE A O 1
ATOM 645 N N . THR A 1 79 ? 0.564 2.960 -1.272 1.00 89.50 79 THR A N 1
ATOM 646 C CA . THR A 1 79 ? 0.614 2.037 -0.140 1.00 89.50 79 THR A CA 1
ATOM 647 C C . THR A 1 79 ? 1.675 0.972 -0.370 1.00 89.50 79 THR A C 1
ATOM 649 O O . THR A 1 79 ? 2.539 0.784 0.479 1.00 89.50 79 THR A O 1
ATOM 652 N N . GLN A 1 80 ? 1.681 0.322 -1.537 1.00 89.69 80 GLN A N 1
ATOM 653 C CA . GLN A 1 80 ? 2.654 -0.730 -1.862 1.00 89.69 80 GLN A CA 1
ATOM 654 C C . GLN A 1 80 ? 4.099 -0.216 -1.842 1.00 89.69 80 GLN A C 1
ATOM 656 O O . GLN A 1 80 ? 4.985 -0.866 -1.292 1.00 89.69 80 GLN A O 1
ATOM 661 N N . GLN A 1 81 ? 4.349 0.966 -2.413 1.00 90.06 81 GLN A N 1
ATOM 662 C CA . GLN A 1 81 ? 5.670 1.597 -2.404 1.00 90.06 81 GLN A CA 1
ATOM 663 C C . GLN A 1 81 ? 6.123 1.940 -0.987 1.00 90.06 81 GLN A C 1
ATOM 665 O O . GLN A 1 81 ? 7.287 1.725 -0.645 1.00 90.06 81 GLN A O 1
ATOM 670 N N . TYR A 1 82 ? 5.210 2.463 -0.168 1.00 93.56 82 TYR A N 1
ATOM 671 C CA . TYR A 1 82 ? 5.515 2.792 1.213 1.00 93.56 82 TYR A CA 1
ATOM 672 C C . TYR A 1 82 ? 5.795 1.534 2.044 1.00 93.56 82 TYR A C 1
ATOM 674 O O . TYR A 1 82 ? 6.824 1.467 2.708 1.00 93.56 82 TYR A O 1
ATOM 682 N N . LEU A 1 83 ? 4.953 0.503 1.944 1.00 94.88 83 LEU A N 1
ATOM 683 C CA . LEU A 1 83 ? 5.154 -0.770 2.640 1.00 94.88 83 LEU A CA 1
ATOM 684 C C . LEU A 1 83 ? 6.436 -1.478 2.203 1.00 94.88 83 LEU A C 1
ATOM 686 O O . LEU A 1 83 ? 7.139 -2.012 3.053 1.00 94.88 83 LEU A O 1
ATOM 690 N N . TRP A 1 84 ? 6.783 -1.435 0.912 1.00 95.69 84 TRP A N 1
ATOM 691 C CA . TRP A 1 84 ? 8.066 -1.952 0.431 1.00 95.69 84 TRP A CA 1
ATOM 692 C C . TRP A 1 84 ? 9.241 -1.245 1.107 1.00 95.69 84 TRP A C 1
ATOM 694 O O . TRP A 1 84 ? 10.164 -1.897 1.585 1.00 95.69 84 TRP A O 1
ATOM 704 N N . LYS A 1 85 ? 9.192 0.092 1.184 1.00 96.00 85 LYS A N 1
ATOM 705 C CA . LYS A 1 85 ? 10.221 0.886 1.861 1.00 96.00 85 LYS A CA 1
ATOM 706 C C . LYS A 1 85 ? 10.344 0.489 3.334 1.00 96.00 85 LYS A C 1
ATOM 708 O O . LYS A 1 85 ? 11.448 0.231 3.795 1.00 96.00 85 LYS A O 1
ATOM 713 N N . VAL A 1 86 ? 9.218 0.377 4.038 1.00 96.50 86 VAL A N 1
ATOM 714 C CA . VAL A 1 86 ? 9.175 -0.043 5.448 1.00 96.50 86 VAL A CA 1
ATOM 715 C C . VAL A 1 86 ? 9.726 -1.460 5.626 1.00 96.50 86 VAL A C 1
ATOM 717 O O . VAL A 1 86 ? 10.439 -1.718 6.589 1.00 96.50 86 VAL A O 1
ATOM 720 N N . LEU A 1 87 ? 9.437 -2.378 4.699 1.00 96.06 87 LEU A N 1
ATOM 721 C CA . LEU A 1 87 ? 9.969 -3.740 4.730 1.00 96.06 87 LEU A CA 1
ATOM 722 C C . LEU A 1 87 ? 11.491 -3.759 4.542 1.00 96.06 87 LEU A C 1
ATOM 724 O O . LEU A 1 87 ? 12.184 -4.479 5.259 1.00 96.06 87 LEU A O 1
ATOM 728 N N . CYS A 1 88 ? 12.021 -2.958 3.614 1.00 96.44 88 CYS A N 1
ATOM 729 C CA . CYS A 1 88 ? 13.465 -2.791 3.449 1.00 96.44 88 CYS A CA 1
ATOM 730 C C . CYS A 1 88 ? 14.112 -2.235 4.725 1.00 96.44 88 CYS A C 1
ATOM 7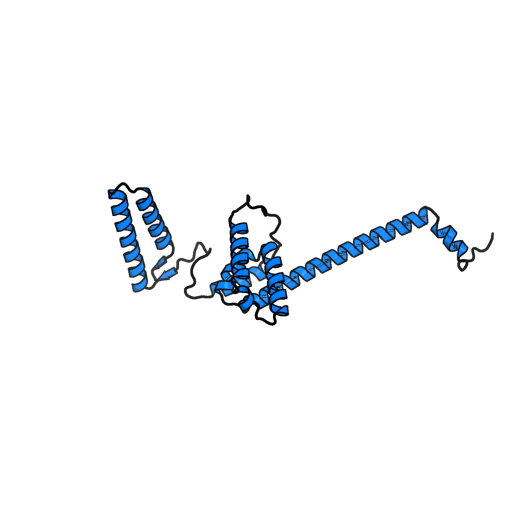32 O O . CYS A 1 88 ? 15.064 -2.831 5.216 1.00 96.44 88 CYS A O 1
ATOM 734 N N . GLU A 1 89 ? 13.553 -1.168 5.303 1.00 96.62 89 GLU A N 1
ATOM 735 C CA . GLU A 1 89 ? 14.041 -0.576 6.559 1.00 96.62 89 GLU A CA 1
ATOM 736 C C . GLU A 1 89 ? 13.996 -1.584 7.721 1.00 96.62 89 GLU A C 1
ATOM 738 O O . GLU A 1 89 ? 14.948 -1.690 8.487 1.00 96.62 89 GLU A O 1
ATOM 743 N N . ALA A 1 90 ? 12.926 -2.378 7.838 1.00 95.44 90 ALA A N 1
ATOM 744 C CA . ALA A 1 90 ? 12.819 -3.415 8.865 1.00 95.44 90 ALA A CA 1
ATOM 745 C C . ALA A 1 90 ? 13.924 -4.477 8.731 1.00 95.44 90 ALA A C 1
ATOM 747 O O . ALA A 1 90 ? 14.509 -4.897 9.728 1.00 95.44 90 ALA A O 1
ATOM 748 N N . ARG A 1 91 ? 14.240 -4.882 7.493 1.00 95.50 91 ARG A N 1
ATOM 749 C CA . ARG A 1 91 ? 15.315 -5.842 7.200 1.00 95.50 91 ARG A CA 1
ATOM 750 C C . ARG A 1 91 ? 16.697 -5.266 7.503 1.00 95.50 91 ARG A C 1
ATOM 752 O O . ARG A 1 91 ? 17.525 -5.985 8.056 1.00 95.50 91 ARG A O 1
ATOM 759 N N . GLU A 1 92 ? 16.932 -3.998 7.171 1.00 97.00 92 GLU A N 1
ATOM 760 C CA . GLU A 1 92 ? 18.177 -3.283 7.491 1.00 97.00 92 GLU A CA 1
ATOM 761 C C . GLU A 1 92 ? 18.382 -3.137 9.006 1.00 97.00 92 GLU A C 1
ATOM 763 O O . GLU A 1 92 ? 19.491 -3.307 9.503 1.00 97.00 92 GLU A O 1
ATOM 768 N N . GLU A 1 93 ? 17.306 -2.887 9.752 1.00 95.56 93 GLU A N 1
ATOM 769 C CA . GLU A 1 93 ? 17.323 -2.761 11.214 1.00 95.56 93 GLU A CA 1
ATOM 770 C C . GLU A 1 93 ? 17.229 -4.113 11.949 1.00 95.56 93 GLU A C 1
ATOM 772 O O . GLU A 1 93 ? 17.181 -4.144 13.178 1.00 95.56 93 GLU A O 1
ATOM 777 N N . HIS A 1 94 ? 17.205 -5.235 11.218 1.00 94.94 94 HIS A N 1
ATOM 778 C CA . HIS A 1 94 ? 17.035 -6.591 11.756 1.00 94.94 94 HIS A CA 1
ATOM 779 C C . HIS A 1 94 ? 15.814 -6.758 12.676 1.00 94.94 94 HIS A C 1
ATOM 781 O O . HIS A 1 94 ? 15.859 -7.494 13.664 1.00 94.94 94 HIS A O 1
ATOM 787 N N . MET A 1 95 ? 14.706 -6.099 12.343 1.00 93.56 95 MET A N 1
ATOM 788 C CA . MET A 1 95 ? 13.458 -6.187 13.092 1.00 93.56 95 MET A CA 1
ATOM 789 C C . MET A 1 95 ? 12.341 -6.833 12.279 1.00 93.56 95 MET A C 1
ATOM 791 O O . MET A 1 95 ? 12.340 -6.813 11.047 1.00 93.56 95 MET A O 1
ATOM 795 N N . LEU A 1 96 ? 11.354 -7.397 12.977 1.00 91.12 96 LEU A N 1
ATOM 796 C CA . LEU A 1 96 ? 10.182 -7.957 12.319 1.00 91.12 96 LEU A CA 1
ATOM 797 C C . LEU A 1 96 ? 9.388 -6.844 11.638 1.00 91.12 96 LEU A C 1
ATOM 799 O O . LEU A 1 96 ? 9.153 -5.777 12.214 1.00 91.12 96 LEU A O 1
ATOM 803 N N . PHE A 1 97 ? 8.915 -7.121 10.424 1.00 92.75 97 PHE A N 1
ATOM 804 C CA . PHE A 1 97 ? 8.111 -6.176 9.655 1.00 92.75 97 PHE A CA 1
ATOM 805 C C . PHE A 1 97 ? 6.884 -5.694 10.441 1.00 92.75 97 PHE A C 1
ATOM 807 O O . PHE A 1 97 ? 6.586 -4.501 10.486 1.00 92.75 97 PHE A O 1
ATOM 814 N N . CYS A 1 98 ? 6.230 -6.605 11.158 1.00 90.38 98 CYS A N 1
ATOM 815 C CA . CYS A 1 98 ? 5.072 -6.300 11.990 1.00 90.38 98 CYS A CA 1
ATOM 816 C C . CYS A 1 98 ? 5.391 -5.336 13.140 1.00 90.38 98 CYS A C 1
ATOM 818 O O . CYS A 1 98 ? 4.575 -4.473 13.461 1.00 90.38 98 CYS A O 1
ATOM 820 N N . ASP A 1 99 ? 6.579 -5.440 13.737 1.00 86.69 99 ASP A N 1
ATOM 821 C CA . ASP A 1 99 ? 7.007 -4.523 14.792 1.00 86.69 99 ASP A CA 1
ATOM 822 C C . ASP A 1 99 ? 7.377 -3.155 14.215 1.00 86.69 99 ASP A C 1
ATOM 824 O O . ASP A 1 99 ? 7.067 -2.128 14.819 1.00 86.69 99 ASP A O 1
ATOM 828 N N . LYS A 1 100 ? 7.951 -3.118 13.003 1.00 92.19 100 LYS A N 1
ATOM 829 C CA . LYS A 1 100 ? 8.223 -1.866 12.283 1.00 92.19 100 LYS A CA 1
ATOM 830 C C . LYS A 1 100 ? 6.927 -1.109 11.992 1.00 92.19 100 LYS A C 1
ATOM 832 O O . LYS A 1 100 ? 6.854 0.091 12.239 1.00 92.19 100 LYS A O 1
ATOM 837 N N . LEU A 1 101 ? 5.881 -1.809 11.546 1.00 90.88 101 LEU A N 1
ATOM 838 C CA . LEU A 1 101 ? 4.561 -1.224 11.267 1.00 90.88 101 LEU A CA 1
ATOM 839 C C . LEU A 1 101 ? 3.877 -0.632 12.509 1.00 90.88 101 LEU A C 1
ATOM 841 O O . LEU A 1 101 ? 3.071 0.289 12.383 1.00 90.88 101 LEU A O 1
ATOM 845 N N . ARG A 1 102 ? 4.204 -1.135 13.705 1.00 87.75 102 ARG A N 1
ATOM 846 C CA . ARG A 1 102 ? 3.685 -0.623 14.984 1.00 87.75 102 ARG A CA 1
ATOM 847 C C . ARG A 1 102 ? 4.422 0.616 15.485 1.00 87.75 102 ARG A C 1
ATOM 849 O O . ARG A 1 102 ? 3.945 1.255 16.421 1.00 87.75 102 ARG A O 1
ATOM 856 N N . GLN A 1 103 ? 5.566 0.968 14.897 1.00 88.88 103 GLN A N 1
ATOM 857 C CA . GLN A 1 103 ? 6.279 2.178 15.289 1.00 88.88 103 GLN A CA 1
ATOM 858 C C . GLN A 1 103 ? 5.407 3.415 15.001 1.00 88.88 103 GLN A C 1
ATOM 860 O O . GLN A 1 103 ? 4.860 3.516 13.897 1.00 88.88 103 GLN A O 1
ATOM 865 N N . PRO A 1 104 ? 5.297 4.382 15.936 1.00 90.25 104 PRO A N 1
ATOM 866 C CA . PRO A 1 104 ? 4.383 5.517 15.800 1.00 90.25 104 PRO A CA 1
ATOM 867 C C . PRO A 1 104 ? 4.543 6.273 14.479 1.00 90.25 104 PRO A C 1
ATOM 869 O O . PRO A 1 104 ? 3.560 6.578 13.815 1.00 90.25 104 PRO A O 1
ATOM 872 N N . GLN A 1 105 ? 5.780 6.515 14.044 1.00 93.12 105 GLN A N 1
ATOM 873 C CA . GLN A 1 105 ? 6.075 7.211 12.793 1.00 93.12 105 GLN A CA 1
ATOM 874 C C . GLN A 1 105 ? 5.543 6.479 11.553 1.00 93.12 105 GLN A C 1
ATOM 876 O O . GLN A 1 105 ? 5.009 7.116 10.644 1.00 93.12 105 GLN A O 1
ATOM 881 N N . VAL A 1 106 ? 5.650 5.147 11.527 1.00 93.50 106 VAL A N 1
ATOM 882 C CA . VAL A 1 106 ? 5.173 4.325 10.409 1.00 93.50 106 VAL A CA 1
ATOM 883 C C . VAL A 1 106 ? 3.651 4.274 10.428 1.00 93.50 106 VAL A C 1
ATOM 885 O O . VAL A 1 106 ? 3.000 4.524 9.413 1.00 93.50 106 VAL A O 1
ATOM 888 N N . TYR A 1 107 ? 3.083 4.042 11.609 1.00 89.44 107 TYR A N 1
ATOM 889 C CA . TYR A 1 107 ? 1.644 3.998 11.820 1.00 89.44 107 TYR A CA 1
ATOM 890 C C . TYR A 1 107 ? 0.958 5.318 11.441 1.00 89.44 107 TYR A C 1
ATOM 892 O O . TYR A 1 107 ? -0.011 5.323 10.683 1.00 89.44 107 TYR A O 1
ATOM 900 N N . HIS A 1 108 ? 1.485 6.460 11.894 1.00 89.44 108 HIS A N 1
ATOM 901 C CA . HIS A 1 108 ? 0.945 7.775 11.549 1.00 89.44 108 HIS A CA 1
ATOM 902 C C . HIS A 1 108 ? 1.004 8.044 10.047 1.00 89.44 108 HIS A C 1
ATOM 904 O O . HIS A 1 108 ? 0.059 8.603 9.490 1.00 89.44 108 HIS A O 1
ATOM 910 N N . ARG A 1 109 ? 2.074 7.615 9.364 1.00 92.50 109 ARG A N 1
ATOM 911 C CA . ARG A 1 109 ? 2.154 7.771 7.911 1.00 92.50 109 ARG A CA 1
ATOM 912 C C . ARG A 1 109 ? 1.150 6.878 7.185 1.00 92.50 109 ARG A C 1
ATOM 914 O O . ARG A 1 109 ? 0.551 7.347 6.222 1.00 92.50 109 ARG A O 1
ATOM 921 N N . LEU A 1 110 ? 0.915 5.650 7.653 1.00 90.06 110 LEU A N 1
ATOM 922 C CA . LEU A 1 110 ? -0.147 4.786 7.119 1.00 90.06 110 LEU A CA 1
ATOM 923 C C . LEU A 1 110 ? -1.534 5.410 7.299 1.00 90.06 110 LEU A C 1
ATOM 925 O O . LEU A 1 110 ? -2.324 5.399 6.362 1.00 90.06 110 LEU A O 1
ATOM 929 N N . MET A 1 111 ? -1.815 6.007 8.460 1.00 88.94 111 MET A N 1
ATOM 930 C CA . MET A 1 111 ? -3.075 6.724 8.696 1.00 88.94 111 MET A CA 1
ATOM 931 C C . MET A 1 111 ? -3.221 7.960 7.803 1.00 88.94 111 MET A C 1
ATOM 933 O O . MET A 1 111 ? -4.313 8.234 7.315 1.00 88.94 111 MET A O 1
ATOM 937 N N . ALA A 1 112 ? -2.129 8.684 7.543 1.00 87.69 112 ALA A N 1
ATOM 938 C CA . ALA A 1 112 ? -2.138 9.800 6.602 1.00 87.69 112 ALA A CA 1
ATOM 939 C C . ALA A 1 112 ? -2.438 9.328 5.172 1.00 87.69 112 ALA A C 1
ATOM 941 O O . ALA A 1 112 ? -3.300 9.902 4.518 1.00 87.69 112 ALA A O 1
ATOM 942 N N . ILE A 1 113 ? -1.804 8.240 4.717 1.00 86.94 113 ILE A N 1
ATOM 943 C CA . ILE A 1 113 ? -2.102 7.624 3.413 1.00 86.94 113 ILE A CA 1
ATOM 944 C C . ILE A 1 113 ? -3.572 7.184 3.352 1.00 86.94 113 ILE A C 1
ATOM 946 O O . ILE A 1 113 ? -4.239 7.435 2.352 1.00 86.94 113 ILE A O 1
ATOM 950 N N . LYS A 1 114 ? -4.105 6.595 4.431 1.00 85.69 114 LYS A N 1
ATOM 951 C CA . LYS A 1 114 ? -5.529 6.243 4.535 1.00 85.69 114 LYS A CA 1
ATOM 952 C C . LYS A 1 114 ? -6.415 7.463 4.319 1.00 85.69 114 LYS A C 1
ATOM 954 O O . LYS A 1 114 ? -7.300 7.426 3.476 1.00 85.69 114 LYS A O 1
ATOM 959 N N . ALA A 1 115 ? -6.148 8.550 5.039 1.00 83.88 115 ALA A N 1
ATOM 960 C CA . ALA A 1 115 ? -6.903 9.790 4.911 1.00 83.88 115 ALA A CA 1
ATOM 961 C C . ALA A 1 115 ? -6.795 10.396 3.499 1.00 83.88 115 ALA A C 1
ATOM 963 O O . ALA A 1 115 ? -7.803 10.842 2.959 1.00 83.88 115 ALA A O 1
ATOM 964 N N . GLU A 1 116 ? -5.606 10.364 2.883 1.00 82.00 116 GLU A N 1
ATOM 965 C CA . GLU A 1 116 ? -5.376 10.805 1.498 1.00 82.00 116 GLU A CA 1
ATOM 966 C C . GLU A 1 116 ? -6.234 10.003 0.497 1.00 82.00 116 GLU A C 1
ATOM 968 O O . GLU A 1 116 ? -6.812 10.589 -0.416 1.00 82.00 116 GLU A O 1
ATOM 973 N N . ILE A 1 117 ? -6.359 8.683 0.691 1.00 78.25 117 ILE A N 1
ATOM 974 C CA . ILE A 1 117 ? -7.201 7.797 -0.132 1.00 78.25 117 ILE A CA 1
ATOM 975 C C . ILE A 1 117 ? -8.695 8.067 0.115 1.00 78.25 117 ILE A C 1
ATOM 977 O O . ILE A 1 117 ? -9.476 8.164 -0.831 1.00 78.25 117 ILE A O 1
ATOM 981 N N . THR A 1 118 ? -9.109 8.194 1.379 1.00 77.31 118 THR A N 1
ATOM 982 C CA . THR A 1 118 ? -10.520 8.355 1.768 1.00 77.31 118 THR A CA 1
ATOM 983 C C . THR A 1 118 ? -11.084 9.740 1.431 1.00 77.31 118 THR A C 1
ATOM 985 O O . THR A 1 118 ? -12.283 9.860 1.196 1.00 77.31 118 THR A O 1
ATOM 988 N N . ALA A 1 119 ? -10.250 10.782 1.345 1.00 71.94 119 ALA A N 1
ATOM 989 C CA . ALA A 1 119 ? -10.671 12.152 1.022 1.00 71.94 119 ALA A CA 1
ATOM 990 C C . ALA A 1 119 ? -11.246 12.333 -0.404 1.00 71.94 119 ALA A C 1
ATOM 992 O O . ALA A 1 119 ? -11.686 13.427 -0.764 1.00 71.94 119 ALA A O 1
ATOM 993 N N . GLY A 1 120 ? -11.294 11.271 -1.214 1.00 57.09 120 GLY A N 1
ATOM 994 C CA . GLY A 1 120 ? -12.013 11.256 -2.482 1.00 57.09 120 GLY A CA 1
ATOM 995 C C . GLY A 1 120 ? -11.311 12.026 -3.614 1.00 57.09 120 GLY A C 1
ATOM 996 O O . GLY A 1 120 ? -10.146 12.410 -3.501 1.00 57.09 120 GLY A O 1
ATOM 997 N N . PRO A 1 121 ? -12.002 12.252 -4.749 1.00 52.44 121 PRO A N 1
ATOM 998 C CA . PRO A 1 121 ? -11.393 12.599 -6.042 1.00 52.44 121 PRO A CA 1
ATOM 999 C C . PRO A 1 121 ? -10.709 13.977 -6.122 1.00 52.44 121 PRO A C 1
ATOM 1001 O O . PRO A 1 121 ? -10.117 14.287 -7.153 1.00 52.44 121 PRO A O 1
ATOM 1004 N N . TYR A 1 122 ? -10.770 14.792 -5.063 1.00 50.41 122 TYR A N 1
ATOM 1005 C CA . TYR A 1 122 ? -10.127 16.112 -4.984 1.00 50.41 122 TYR A CA 1
ATOM 1006 C C . TYR A 1 122 ? -8.839 16.122 -4.142 1.00 50.41 122 TYR A C 1
ATOM 1008 O O . TYR A 1 122 ? -8.125 17.125 -4.129 1.00 50.41 122 TYR A O 1
ATOM 1016 N N . GLY A 1 123 ? -8.501 15.012 -3.472 1.00 51.03 123 GLY A N 1
ATOM 1017 C CA . GLY A 1 123 ? -7.148 14.781 -2.968 1.00 51.03 123 GLY A CA 1
ATOM 1018 C C . GLY A 1 123 ? -6.194 14.567 -4.145 1.00 51.03 123 GLY A C 1
ATOM 1019 O O . GLY A 1 123 ? -6.558 13.931 -5.129 1.00 51.03 123 GLY A O 1
ATOM 1020 N N . VAL A 1 124 ? -4.971 15.100 -4.062 1.00 47.06 124 VAL A N 1
ATOM 1021 C CA . VAL A 1 124 ? -3.965 15.252 -5.146 1.00 47.06 124 VAL A CA 1
ATOM 1022 C C . VAL A 1 124 ? -3.586 13.943 -5.893 1.00 47.06 124 VAL A C 1
ATOM 1024 O O . VAL A 1 124 ? -2.817 13.969 -6.848 1.00 47.06 124 VAL A O 1
ATOM 1027 N N . ALA A 1 125 ? -4.154 12.793 -5.529 1.00 47.66 125 ALA A N 1
ATOM 1028 C CA . ALA A 1 125 ? -3.899 11.474 -6.105 1.00 47.66 125 ALA A CA 1
ATOM 1029 C C . ALA A 1 125 ? -5.163 10.786 -6.663 1.00 47.66 125 ALA A C 1
ATOM 1031 O O . ALA A 1 125 ? -5.283 9.562 -6.604 1.00 47.66 125 ALA A O 1
ATOM 1032 N N . GLY A 1 126 ? -6.109 11.551 -7.216 1.00 46.06 126 GLY A N 1
ATOM 1033 C CA . GLY A 1 126 ? -7.251 11.005 -7.949 1.00 46.06 126 GLY A CA 1
ATOM 1034 C C . GLY A 1 126 ? -6.829 9.989 -9.027 1.00 46.06 126 GLY A C 1
ATOM 1035 O O . GLY A 1 126 ? -6.225 10.339 -10.037 1.00 46.06 126 GLY A O 1
ATOM 1036 N N . TRP A 1 127 ? -7.183 8.721 -8.805 1.00 48.56 127 TRP A N 1
ATOM 1037 C CA . TRP A 1 127 ? -7.462 7.691 -9.819 1.00 48.56 127 TRP A CA 1
ATOM 1038 C C . TRP A 1 127 ? -6.340 7.163 -10.737 1.00 48.56 127 TRP A C 1
ATOM 1040 O O . TRP A 1 127 ? -6.605 6.266 -11.529 1.00 48.56 127 TRP A O 1
ATOM 1050 N N . GLN A 1 128 ? -5.084 7.607 -10.630 1.00 49.03 128 GLN A N 1
ATOM 1051 C CA . GLN A 1 128 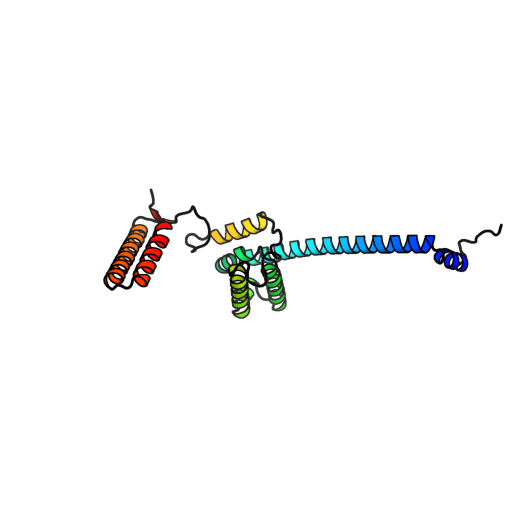? -3.988 7.068 -11.470 1.00 49.03 128 GLN A CA 1
ATOM 1052 C C . GLN A 1 128 ? -3.143 5.952 -10.820 1.00 49.03 128 GLN A C 1
ATOM 1054 O O . GLN A 1 128 ? -2.127 5.543 -11.385 1.00 49.03 128 GLN A O 1
ATOM 1059 N N . ALA A 1 129 ? -3.514 5.469 -9.630 1.00 52.31 129 ALA A N 1
ATOM 1060 C CA . ALA A 1 129 ? -2.627 4.658 -8.791 1.00 52.31 129 ALA A CA 1
ATOM 1061 C C . ALA A 1 129 ? -3.204 3.323 -8.294 1.00 52.31 129 ALA A C 1
ATOM 1063 O O . ALA A 1 129 ? -2.546 2.684 -7.472 1.00 52.31 129 ALA A O 1
ATOM 1064 N N . GLU A 1 130 ? -4.376 2.885 -8.759 1.00 55.38 130 GLU A N 1
ATOM 1065 C CA . GLU A 1 130 ? -4.736 1.468 -8.623 1.00 55.38 130 GLU A CA 1
ATOM 1066 C C . GLU A 1 130 ? -3.905 0.682 -9.640 1.00 55.38 130 GLU A C 1
ATOM 1068 O O . GLU A 1 130 ? -3.971 0.915 -10.847 1.00 55.38 130 GLU A O 1
ATOM 1073 N N . GLU A 1 131 ? -3.028 -0.184 -9.143 1.00 58.09 131 GLU A N 1
ATOM 1074 C CA . GLU A 1 131 ? -2.406 -1.203 -9.984 1.00 58.09 131 GLU A CA 1
ATOM 1075 C C . GLU A 1 131 ? -3.372 -2.395 -9.988 1.00 58.09 131 GLU A C 1
ATOM 1077 O O . GLU A 1 131 ? -3.956 -2.674 -8.942 1.00 58.09 131 GLU A O 1
ATOM 1082 N N . GLU A 1 132 ? -3.559 -3.089 -11.119 1.00 55.56 132 GLU A N 1
ATOM 1083 C CA . GLU A 1 132 ? -4.262 -4.383 -11.128 1.00 55.56 132 GLU A CA 1
ATOM 1084 C C . GLU A 1 132 ? -3.542 -5.317 -10.142 1.00 55.56 132 GLU A C 1
ATOM 1086 O O . GLU A 1 132 ? -2.477 -5.879 -10.429 1.00 55.56 132 GLU A O 1
ATOM 1091 N N . VAL A 1 133 ? -4.080 -5.411 -8.930 1.00 59.16 133 VAL A N 1
ATOM 1092 C CA . VAL A 1 133 ? -3.717 -6.436 -7.963 1.00 59.16 133 VAL A CA 1
ATOM 1093 C C . VAL A 1 133 ? -4.566 -7.643 -8.323 1.00 59.16 133 VAL A C 1
ATOM 1095 O O . VAL A 1 133 ? -5.769 -7.505 -8.515 1.00 59.16 133 VAL A O 1
ATOM 1098 N N . GLU A 1 134 ? -3.933 -8.809 -8.473 1.00 61.62 134 GLU A N 1
ATOM 1099 C CA . GLU A 1 134 ? -4.660 -10.056 -8.734 1.00 61.62 134 GLU A CA 1
ATOM 1100 C C . GLU A 1 134 ? -5.729 -10.245 -7.648 1.00 61.62 134 GLU A C 1
ATOM 1102 O O . GLU A 1 134 ? -5.413 -10.116 -6.464 1.00 61.62 134 GLU A O 1
ATOM 1107 N N . GLU A 1 135 ? -6.974 -10.528 -8.044 1.00 58.28 135 GLU A N 1
ATOM 1108 C CA . GLU A 1 135 ? -8.100 -10.735 -7.116 1.00 58.28 135 GLU A CA 1
ATOM 1109 C C . GLU A 1 135 ? -7.740 -11.772 -6.040 1.00 58.28 135 GLU A C 1
ATOM 1111 O O . GLU A 1 135 ? -7.888 -11.498 -4.853 1.00 58.28 135 GLU A O 1
ATOM 1116 N N . ASP A 1 136 ? -7.070 -12.865 -6.429 1.00 61.56 136 ASP A N 1
ATOM 1117 C CA . ASP A 1 136 ? -6.544 -13.898 -5.524 1.00 61.56 136 ASP A CA 1
ATOM 1118 C C . ASP A 1 136 ? -5.643 -13.358 -4.394 1.00 61.56 136 ASP A C 1
ATOM 1120 O O . ASP A 1 136 ? -5.544 -13.955 -3.318 1.00 61.56 136 ASP A O 1
ATOM 1124 N N . LEU A 1 137 ? -4.911 -12.265 -4.642 1.00 61.31 137 LEU A N 1
ATOM 1125 C CA . LEU A 1 137 ? -4.030 -11.633 -3.657 1.00 61.31 137 LEU A CA 1
ATOM 1126 C C . LEU A 1 137 ? -4.845 -10.856 -2.617 1.00 61.31 137 LEU A C 1
ATOM 1128 O O . LEU A 1 137 ? -4.515 -10.894 -1.432 1.00 61.31 137 LEU A O 1
ATOM 1132 N N . MET A 1 138 ? -5.884 -10.152 -3.068 1.00 63.56 138 MET A N 1
ATOM 1133 C CA . MET A 1 138 ? -6.783 -9.391 -2.201 1.00 63.56 138 MET A CA 1
ATOM 1134 C C . MET A 1 138 ? -7.665 -10.334 -1.383 1.00 63.56 138 MET A C 1
ATOM 1136 O O . MET A 1 138 ? -7.765 -10.166 -0.169 1.00 63.56 138 MET A O 1
ATOM 1140 N N . ASP A 1 139 ? -8.199 -11.383 -2.007 1.00 60.56 139 ASP A N 1
ATOM 1141 C CA . ASP A 1 139 ? -9.054 -12.372 -1.350 1.00 60.56 139 ASP A CA 1
ATOM 1142 C C . ASP A 1 139 ? -8.332 -13.070 -0.193 1.00 60.56 139 ASP A C 1
ATOM 1144 O O . ASP A 1 139 ? -8.894 -13.228 0.890 1.00 60.56 139 ASP A O 1
ATOM 1148 N N . LYS A 1 140 ? -7.047 -13.413 -0.357 1.00 63.09 140 LYS A N 1
ATOM 1149 C CA . LYS A 1 140 ? -6.241 -13.997 0.732 1.00 63.09 140 LYS A CA 1
ATOM 1150 C C . LYS A 1 140 ? -6.078 -13.062 1.930 1.00 63.09 140 LYS A C 1
ATOM 1152 O O . LYS A 1 140 ? -6.107 -13.535 3.063 1.00 63.09 140 LYS A O 1
ATOM 1157 N N . MET A 1 141 ? -5.911 -11.758 1.700 1.00 62.12 141 MET A N 1
ATOM 1158 C CA . MET A 1 141 ? -5.819 -10.788 2.797 1.00 62.12 141 MET A CA 1
ATOM 1159 C C . MET A 1 141 ? -7.142 -10.605 3.521 1.00 62.12 141 MET A C 1
ATOM 1161 O O . MET A 1 141 ? -7.152 -10.511 4.746 1.00 62.12 141 MET A O 1
ATOM 1165 N N . VAL A 1 142 ? -8.232 -10.491 2.761 1.00 58.94 142 VAL A N 1
ATOM 1166 C CA . VAL A 1 142 ? -9.570 -10.221 3.295 1.00 58.94 142 VAL A CA 1
ATOM 1167 C C . VAL A 1 142 ? -10.036 -11.408 4.132 1.00 58.94 142 VAL A C 1
ATOM 1169 O O . VAL A 1 142 ? -10.370 -11.235 5.299 1.00 58.94 142 VAL A O 1
ATOM 1172 N N . VAL A 1 143 ? -9.918 -12.631 3.602 1.00 54.59 143 VAL A N 1
ATOM 1173 C CA . VAL A 1 143 ? -10.347 -13.851 4.303 1.00 54.59 143 VAL A CA 1
ATOM 1174 C C . VAL A 1 143 ? -9.626 -14.032 5.642 1.00 54.59 143 VAL A C 1
ATOM 1176 O O . VAL A 1 143 ? -10.262 -14.373 6.632 1.00 54.59 143 VAL A O 1
ATOM 1179 N N . GLU A 1 144 ? -8.314 -13.791 5.721 1.00 55.72 144 GLU A N 1
ATOM 1180 C CA . GLU A 1 144 ? -7.587 -13.928 6.992 1.00 55.72 144 GLU A CA 1
ATOM 1181 C C . GLU A 1 144 ? -7.729 -12.738 7.943 1.00 55.72 144 GLU A C 1
ATOM 1183 O O . GLU A 1 144 ? -7.481 -12.890 9.144 1.00 55.72 144 GLU A O 1
ATOM 1188 N N . ALA A 1 145 ? -8.083 -11.559 7.432 1.00 52.97 145 ALA A N 1
ATOM 1189 C CA . ALA A 1 145 ? -8.436 -10.436 8.284 1.00 52.97 145 ALA A CA 1
ATOM 1190 C C . ALA A 1 145 ? -9.789 -10.698 8.973 1.00 52.97 145 ALA A C 1
ATOM 1192 O O . ALA A 1 145 ? -9.901 -10.538 10.184 1.00 52.97 145 ALA A O 1
ATOM 1193 N N . ASP A 1 146 ? -10.759 -11.243 8.241 1.00 47.34 146 ASP A N 1
ATOM 1194 C CA . ASP A 1 146 ? -12.129 -11.464 8.719 1.00 47.34 146 ASP A CA 1
ATOM 1195 C C . ASP A 1 146 ? -12.307 -12.701 9.625 1.00 47.34 146 ASP A C 1
ATOM 1197 O O . ASP A 1 146 ? -13.382 -12.924 10.180 1.00 47.34 146 ASP A O 1
ATOM 1201 N N . CYS A 1 147 ? -11.265 -13.512 9.841 1.00 45.28 147 CYS A N 1
ATOM 1202 C CA . CYS A 1 147 ? -11.312 -14.736 10.659 1.00 45.28 147 CYS A CA 1
ATOM 1203 C C . CYS A 1 147 ? -11.377 -14.514 12.192 1.00 45.28 147 CYS A C 1
ATOM 1205 O O . CYS A 1 147 ? -11.038 -15.418 12.958 1.00 45.28 147 CYS A O 1
ATOM 1207 N N . ILE A 1 148 ? -11.821 -13.349 12.677 1.00 39.09 148 ILE A N 1
ATOM 1208 C CA . ILE A 1 148 ? -12.080 -13.118 14.107 1.00 39.09 148 ILE A CA 1
ATOM 1209 C C . ILE A 1 148 ? -13.576 -13.321 14.396 1.00 39.09 148 ILE A C 1
ATOM 1211 O O . ILE A 1 148 ? -14.397 -12.542 13.913 1.00 39.09 148 ILE A O 1
ATOM 1215 N N . PRO A 1 149 ? -13.960 -14.270 15.270 1.00 39.38 149 PRO A N 1
ATOM 1216 C CA . PRO A 1 149 ? -15.245 -14.198 15.953 1.00 39.38 149 PRO A CA 1
ATOM 1217 C C . PRO A 1 149 ? -15.228 -12.950 16.856 1.00 39.38 149 PRO A C 1
ATOM 1219 O O . PRO A 1 149 ? -14.600 -12.962 17.913 1.00 39.38 149 PRO A O 1
ATOM 1222 N N . GLY A 1 150 ? -15.842 -11.848 16.408 1.00 40.28 150 GLY A N 1
ATOM 1223 C CA . GLY A 1 150 ? -15.986 -10.608 17.191 1.00 40.28 150 GLY A CA 1
ATOM 1224 C C . GLY A 1 150 ? -15.101 -9.410 16.802 1.00 40.28 150 GLY A C 1
ATOM 1225 O O . GLY A 1 150 ? -14.836 -8.564 17.653 1.00 40.28 150 GLY A O 1
ATOM 1226 N N . GLY A 1 151 ? -14.626 -9.307 15.556 1.00 34.91 151 GLY A N 1
ATOM 1227 C CA . GLY A 1 151 ? -13.886 -8.135 15.059 1.00 34.91 151 GLY A CA 1
ATOM 1228 C C . GLY A 1 151 ? -14.795 -7.089 14.400 1.00 34.91 151 GLY A C 1
ATOM 1229 O O . GLY A 1 151 ? -15.583 -7.424 13.527 1.00 34.91 151 GLY A O 1
ATOM 1230 N N . ILE A 1 152 ? -14.680 -5.838 14.838 1.00 39.47 152 ILE A N 1
ATOM 1231 C CA . ILE A 1 152 ? -15.534 -4.691 14.498 1.00 39.47 152 ILE A CA 1
ATOM 1232 C C . ILE A 1 152 ? -15.225 -4.130 13.092 1.00 39.47 152 ILE A C 1
ATOM 1234 O O . ILE A 1 152 ? -14.067 -3.864 12.777 1.00 39.47 152 ILE A O 1
ATOM 1238 N N . ASP A 1 153 ? -16.309 -3.910 12.340 1.00 45.47 153 ASP A N 1
ATOM 1239 C CA . ASP A 1 153 ? -16.581 -3.027 11.190 1.00 45.47 153 ASP A CA 1
ATOM 1240 C C . ASP A 1 153 ? -15.713 -3.044 9.915 1.00 45.47 153 ASP A C 1
ATOM 1242 O O . ASP A 1 153 ? -14.579 -2.562 9.877 1.00 45.47 153 ASP A O 1
ATOM 1246 N N . GLY A 1 154 ? -16.377 -3.397 8.801 1.00 36.75 154 GLY A N 1
ATOM 1247 C CA . GLY A 1 154 ? -16.068 -2.865 7.470 1.00 36.75 154 GLY A CA 1
ATOM 1248 C C . GLY A 1 154 ? -16.533 -3.723 6.287 1.00 36.75 154 GLY A C 1
ATOM 1249 O O . GLY A 1 154 ? -15.776 -4.552 5.810 1.00 36.75 154 GLY A O 1
ATOM 1250 N N . GLU A 1 155 ? -17.728 -3.437 5.758 1.00 37.56 155 GLU A N 1
ATOM 1251 C CA . GLU A 1 155 ? -18.159 -3.743 4.374 1.00 37.56 155 GLU A CA 1
ATOM 1252 C C . GLU A 1 155 ? -18.482 -5.205 3.992 1.00 37.56 155 GLU A C 1
ATOM 1254 O O . GLU A 1 155 ? -17.986 -5.744 3.007 1.00 37.56 155 GLU A O 1
ATOM 1259 N N . ALA A 1 156 ? -19.473 -5.800 4.658 1.00 39.44 156 ALA A N 1
ATOM 1260 C CA . ALA A 1 156 ? -20.352 -6.773 4.003 1.00 39.44 156 ALA A CA 1
ATOM 1261 C C . ALA A 1 156 ? -21.820 -6.385 4.280 1.00 39.44 156 ALA A C 1
ATOM 1263 O O . ALA A 1 156 ? -22.278 -6.573 5.406 1.00 39.44 156 ALA A O 1
ATOM 1264 N N . PRO A 1 157 ? -22.575 -5.851 3.296 1.00 43.59 157 PRO A N 1
ATOM 1265 C CA . PRO A 1 157 ? -23.933 -5.325 3.503 1.00 43.59 157 PRO A CA 1
ATOM 1266 C C . PRO A 1 157 ? -24.973 -6.328 4.035 1.00 43.59 157 PRO A C 1
ATOM 1268 O O . PRO A 1 157 ? -26.052 -5.909 4.438 1.00 43.59 157 PRO A O 1
ATOM 1271 N N . ASP A 1 158 ? -24.671 -7.630 4.053 1.00 49.53 158 ASP A N 1
ATOM 1272 C CA . ASP A 1 158 ? -25.673 -8.688 4.245 1.00 49.53 158 ASP A CA 1
ATOM 1273 C C . ASP A 1 158 ? -25.411 -9.648 5.419 1.00 49.53 158 ASP A C 1
ATOM 1275 O O . ASP A 1 158 ? -26.138 -10.629 5.587 1.00 49.53 158 ASP A O 1
ATOM 1279 N N . ARG A 1 15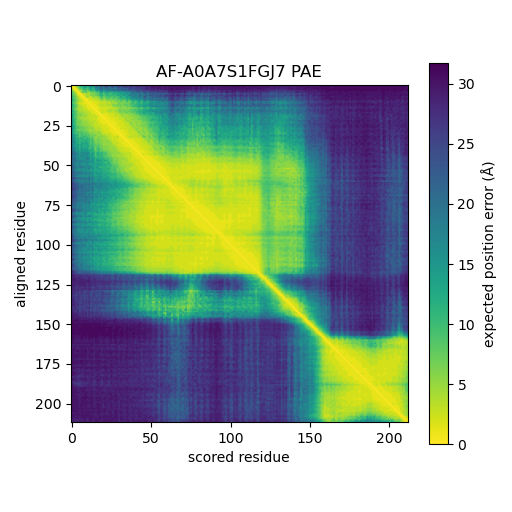9 ? -24.409 -9.401 6.272 1.00 54.72 159 ARG A N 1
ATOM 1280 C CA . ARG A 1 159 ? -24.152 -10.266 7.440 1.00 54.72 159 ARG A CA 1
ATOM 1281 C C . ARG A 1 159 ? -24.452 -9.543 8.745 1.00 54.72 159 ARG A C 1
ATOM 1283 O O . ARG A 1 159 ? -23.553 -9.039 9.405 1.00 54.72 159 ARG A O 1
ATOM 1290 N N . LYS A 1 160 ? -25.733 -9.530 9.128 1.00 64.75 160 LYS A N 1
ATOM 1291 C CA . LYS A 1 160 ? -26.148 -9.141 10.484 1.00 64.75 160 LYS A CA 1
ATOM 1292 C C . LYS A 1 160 ? -25.471 -10.053 11.504 1.00 64.75 160 LYS A C 1
ATOM 1294 O O . LYS A 1 160 ? -25.496 -11.275 11.346 1.00 64.75 160 LYS A O 1
ATOM 1299 N N . GLN A 1 161 ? -24.900 -9.472 12.550 1.00 65.44 161 GLN A N 1
ATOM 1300 C CA . GLN A 1 161 ? -24.347 -10.226 13.664 1.00 65.44 161 GLN A CA 1
ATOM 1301 C C . GLN A 1 161 ? -25.488 -10.945 14.391 1.00 65.44 161 GLN A C 1
ATOM 1303 O O . GLN A 1 161 ? -26.436 -10.307 14.849 1.00 65.44 161 GLN A O 1
ATOM 1308 N N . VAL A 1 162 ? -25.412 -12.275 14.463 1.00 73.62 162 VAL A N 1
ATOM 1309 C CA . VAL A 1 162 ? -26.391 -13.092 15.189 1.00 73.62 162 VAL A CA 1
ATOM 1310 C C . VAL A 1 162 ? -26.027 -13.066 16.669 1.00 73.62 162 VAL A C 1
ATOM 1312 O O . VAL A 1 162 ? -24.916 -13.453 17.025 1.00 73.62 162 VAL A O 1
ATOM 1315 N N . LEU A 1 163 ? -26.940 -12.570 17.500 1.00 74.44 163 LEU A N 1
ATOM 1316 C CA . LEU A 1 163 ? -26.756 -12.450 18.945 1.00 74.44 163 LEU A CA 1
ATOM 1317 C C . LEU A 1 163 ? -27.590 -13.481 19.697 1.00 74.44 163 LEU A C 1
ATOM 1319 O O . LEU A 1 163 ? -28.728 -13.774 19.309 1.00 74.44 163 LEU A O 1
ATOM 1323 N N . ASP A 1 164 ? -27.050 -13.958 20.820 1.00 77.81 164 ASP A N 1
ATOM 1324 C CA . ASP A 1 164 ? -27.822 -14.767 21.756 1.00 77.81 164 ASP A CA 1
ATOM 1325 C C . ASP A 1 164 ? -28.932 -13.925 22.425 1.00 77.81 164 ASP A C 1
ATOM 1327 O O . ASP A 1 164 ? -28.954 -12.688 22.378 1.00 77.81 164 ASP A O 1
ATOM 1331 N N . LYS A 1 165 ? -29.896 -14.583 23.078 1.00 79.69 165 LYS A N 1
ATOM 1332 C CA . LYS A 1 165 ? -31.044 -13.889 23.696 1.00 79.69 165 LYS A CA 1
ATOM 1333 C C . LYS A 1 165 ? -30.649 -12.856 24.758 1.00 79.69 165 LYS A C 1
ATOM 1335 O O . LYS A 1 165 ? -31.395 -11.903 24.975 1.00 79.69 165 LYS A O 1
ATOM 1340 N N . ARG A 1 166 ? -29.526 -13.048 25.452 1.00 76.00 166 ARG A N 1
ATOM 1341 C CA . ARG A 1 166 ? -29.073 -12.164 26.533 1.00 76.00 166 ARG A CA 1
ATOM 1342 C C . ARG A 1 166 ? -28.359 -10.938 25.969 1.00 76.00 166 ARG A C 1
ATOM 1344 O O . ARG A 1 166 ? -28.573 -9.832 26.459 1.00 76.00 166 ARG A O 1
ATOM 1351 N N . GLU A 1 167 ? -27.552 -11.126 24.938 1.00 75.38 167 GLU A N 1
ATOM 1352 C CA . GLU A 1 167 ? -26.862 -10.069 24.205 1.00 75.38 167 GLU A CA 1
ATOM 1353 C C . GLU A 1 167 ? -27.855 -9.201 23.429 1.00 75.38 167 GLU A C 1
ATOM 1355 O O . GLU A 1 167 ? -27.780 -7.972 23.482 1.00 75.38 167 GLU A O 1
ATOM 1360 N N . MET A 1 168 ? -28.858 -9.824 22.801 1.00 82.25 168 MET A N 1
ATOM 1361 C CA . MET A 1 168 ? -29.931 -9.113 22.105 1.00 82.25 168 MET A CA 1
ATOM 1362 C C . MET A 1 168 ? -30.744 -8.232 23.061 1.00 82.25 168 MET A C 1
ATOM 1364 O O . MET A 1 168 ? -31.115 -7.115 22.703 1.00 82.25 168 MET A O 1
ATOM 1368 N N . GLN A 1 169 ? -30.983 -8.691 24.296 1.00 82.31 169 GLN A N 1
ATOM 1369 C CA . GLN A 1 169 ? -31.633 -7.870 25.319 1.00 82.31 169 GLN A CA 1
ATOM 1370 C C . GLN A 1 169 ? -30.803 -6.619 25.636 1.00 82.31 169 GLN A C 1
ATOM 1372 O O . GLN A 1 169 ? -31.356 -5.525 25.658 1.00 82.31 169 GLN A O 1
ATOM 1377 N N . GLY A 1 170 ? -29.482 -6.753 25.793 1.00 79.81 170 GLY A N 1
ATOM 1378 C CA . GLY A 1 170 ? -28.597 -5.610 26.036 1.00 79.81 170 GLY A CA 1
ATOM 1379 C C . GLY A 1 170 ? -28.611 -4.585 24.896 1.00 79.81 170 GLY A C 1
ATOM 1380 O O . GLY A 1 170 ? -28.652 -3.381 25.145 1.00 79.81 170 GLY A O 1
ATOM 1381 N N . VAL A 1 171 ? -28.645 -5.052 23.645 1.00 83.06 171 VAL A N 1
ATOM 1382 C CA . VAL A 1 171 ? -28.765 -4.182 22.462 1.00 83.06 171 VAL A CA 1
ATOM 1383 C C . VAL A 1 171 ? -30.112 -3.456 22.428 1.00 83.06 171 VAL A C 1
ATOM 1385 O O . VAL A 1 171 ? -30.162 -2.257 22.148 1.00 83.06 171 VAL A O 1
ATOM 1388 N N . LEU A 1 172 ? -31.207 -4.150 22.742 1.00 86.25 172 LEU A N 1
ATOM 1389 C CA . LEU A 1 172 ? -32.539 -3.546 22.794 1.00 86.25 172 LEU A CA 1
ATOM 1390 C C . LEU A 1 172 ? -32.675 -2.538 23.942 1.00 86.25 172 LEU A C 1
ATOM 1392 O O . LEU A 1 172 ? -33.270 -1.479 23.738 1.00 86.25 172 LEU A O 1
ATOM 1396 N N . ASP A 1 173 ? -32.103 -2.829 25.109 1.00 86.44 173 ASP A N 1
ATOM 1397 C CA . ASP A 1 173 ? -32.099 -1.930 26.268 1.00 86.44 173 ASP A CA 1
ATOM 1398 C C . ASP A 1 173 ? -31.327 -0.643 25.956 1.00 86.44 173 ASP A C 1
ATOM 1400 O O . ASP A 1 173 ? -31.807 0.464 26.212 1.00 86.44 173 ASP A O 1
ATOM 1404 N N . PHE A 1 174 ? -30.167 -0.770 25.310 1.00 83.94 174 PHE A N 1
ATOM 1405 C CA . PHE A 1 174 ? -29.391 0.379 24.857 1.00 83.94 174 PHE A CA 1
ATOM 1406 C C . PHE A 1 174 ? -30.125 1.183 23.771 1.00 83.94 174 PHE A C 1
ATOM 1408 O O . PHE A 1 174 ? -30.170 2.412 23.828 1.00 83.94 174 PHE A O 1
ATOM 1415 N N . GLY A 1 175 ? -30.782 0.508 22.821 1.00 87.12 175 GLY A N 1
ATOM 1416 C CA . GLY A 1 175 ? -31.632 1.165 21.825 1.00 87.12 175 GLY A CA 1
ATOM 1417 C C . GLY A 1 175 ? -32.792 1.946 22.458 1.00 87.12 175 GLY A C 1
ATOM 1418 O O . GLY A 1 175 ? -33.109 3.058 22.027 1.00 87.12 175 GLY A O 1
ATOM 1419 N N . GLN A 1 176 ? -33.401 1.412 23.521 1.00 88.31 176 GLN A N 1
ATOM 1420 C CA . GLN A 1 176 ? -34.423 2.120 24.297 1.00 88.31 176 GLN A CA 1
ATOM 1421 C C . GLN A 1 176 ? -33.850 3.330 25.038 1.00 88.31 176 GLN A C 1
ATOM 1423 O O . GLN A 1 176 ? -34.486 4.387 25.045 1.00 88.31 176 GLN A O 1
ATOM 1428 N N . GLN A 1 177 ? -32.651 3.205 25.608 1.00 87.56 177 GLN A N 1
ATOM 1429 C CA . GLN A 1 177 ? -31.967 4.308 26.275 1.00 87.56 177 GLN A CA 1
ATOM 1430 C C . GLN A 1 177 ? -31.682 5.459 25.302 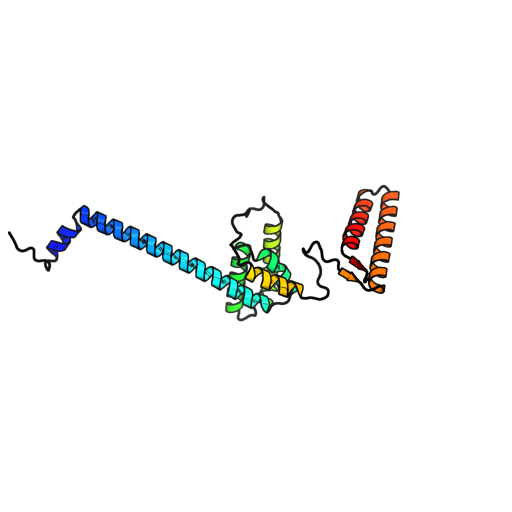1.00 87.56 177 GLN A C 1
ATOM 1432 O O . GLN A 1 177 ? -32.108 6.586 25.554 1.00 87.56 177 GLN A O 1
ATOM 1437 N N . ILE A 1 178 ? -31.057 5.179 24.153 1.00 87.25 178 ILE A N 1
ATOM 1438 C CA . ILE A 1 178 ? -30.767 6.192 23.125 1.00 87.25 178 ILE A CA 1
ATOM 1439 C C . ILE A 1 178 ? -32.049 6.875 22.646 1.00 87.25 178 ILE A C 1
ATOM 1441 O O . ILE A 1 178 ? -32.086 8.096 22.474 1.00 87.25 178 ILE A O 1
ATOM 1445 N N . LYS A 1 179 ? -33.126 6.107 22.457 1.00 90.38 179 LYS A N 1
ATOM 1446 C CA . LYS A 1 179 ? -34.429 6.664 22.088 1.00 90.38 179 LYS A CA 1
ATOM 1447 C C . LYS A 1 179 ? -34.972 7.605 23.167 1.00 90.38 179 LYS A C 1
ATOM 1449 O O . LYS A 1 179 ? -35.515 8.652 22.824 1.00 90.38 179 LYS A O 1
ATOM 1454 N N . SER A 1 180 ? -34.841 7.252 24.446 1.00 92.25 180 SER A N 1
ATOM 1455 C CA . SER A 1 180 ? -35.259 8.110 25.563 1.00 92.25 180 SER A CA 1
ATOM 1456 C C . SER A 1 180 ? -34.474 9.421 25.581 1.00 92.25 180 SER A C 1
ATOM 1458 O O . SER A 1 180 ? -35.072 10.492 25.620 1.00 92.25 180 SER A O 1
ATOM 1460 N N . GLU A 1 181 ? -33.150 9.350 25.452 1.00 88.75 181 GLU A N 1
ATOM 1461 C CA . GLU A 1 181 ? -32.287 10.534 25.400 1.00 88.75 181 GLU A CA 1
ATOM 1462 C C . GLU A 1 181 ? -32.569 11.405 24.161 1.00 88.75 181 GLU A C 1
ATOM 1464 O O . GLU A 1 181 ? -32.516 12.634 24.224 1.00 88.75 181 GLU A O 1
ATOM 1469 N N . GLY A 1 182 ? -32.900 10.782 23.026 1.00 90.62 182 GLY A N 1
ATOM 1470 C CA . GLY A 1 182 ? -33.344 11.475 21.817 1.00 90.62 182 GLY A CA 1
ATOM 1471 C C . GLY A 1 182 ? -34.666 12.216 22.025 1.00 90.62 182 GLY A C 1
ATOM 1472 O O . GLY A 1 182 ? -34.786 13.374 21.623 1.00 90.62 182 GLY A O 1
ATOM 1473 N N . ASN A 1 183 ? -35.631 11.593 22.709 1.00 91.38 183 ASN A N 1
ATOM 1474 C CA . ASN A 1 183 ? -36.911 12.220 23.052 1.00 91.38 183 ASN A CA 1
ATOM 1475 C C . ASN A 1 183 ? -36.727 13.403 24.012 1.00 91.38 183 ASN A C 1
ATOM 1477 O O . ASN A 1 183 ? -37.376 14.433 23.842 1.00 91.38 183 ASN A O 1
ATOM 1481 N N . GLU A 1 184 ? -35.833 13.284 24.996 1.00 91.56 184 GLU A N 1
ATOM 1482 C CA . GLU A 1 184 ? -35.494 14.380 25.909 1.00 91.56 184 GLU A CA 1
ATOM 1483 C C . GLU A 1 184 ? -34.816 15.541 25.173 1.00 91.56 184 GLU A C 1
ATOM 1485 O O . GLU A 1 184 ? -35.175 16.700 25.379 1.00 91.56 184 GLU A O 1
ATOM 1490 N N . ALA A 1 185 ? -33.872 15.259 24.270 1.00 86.88 185 ALA A N 1
ATOM 1491 C CA . ALA A 1 185 ? -33.248 16.286 23.437 1.00 86.88 185 ALA A CA 1
ATOM 1492 C C . ALA A 1 185 ? -34.274 16.980 22.525 1.00 86.88 185 ALA A C 1
ATOM 1494 O O . ALA A 1 185 ? -34.240 18.201 22.380 1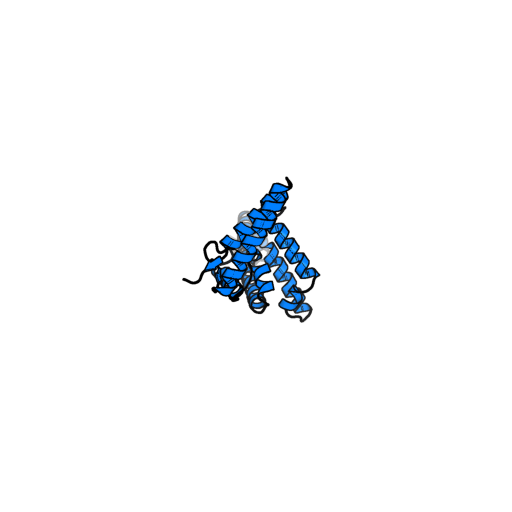.00 86.88 185 ALA A O 1
ATOM 1495 N N . PHE A 1 186 ? -35.224 16.219 21.976 1.00 85.81 186 PHE A N 1
ATOM 1496 C CA . PHE A 1 186 ? -36.311 16.739 21.148 1.00 85.81 186 PHE A CA 1
ATOM 1497 C C . PHE A 1 186 ? -37.259 17.641 21.953 1.00 85.81 186 PHE A C 1
ATOM 1499 O O . PHE A 1 186 ? -37.611 18.726 21.502 1.00 85.81 186 PHE A O 1
ATOM 1506 N N . ALA A 1 187 ? -37.633 17.235 23.170 1.00 93.50 187 ALA A N 1
ATOM 1507 C CA . ALA A 1 187 ? -38.479 18.035 24.058 1.00 93.50 187 ALA A CA 1
ATOM 1508 C C . ALA A 1 187 ? -37.811 19.352 24.496 1.00 93.50 187 ALA A C 1
ATOM 1510 O O . ALA A 1 187 ? -38.501 20.338 24.735 1.00 93.50 187 ALA A O 1
ATOM 1511 N N . ASN A 1 188 ? -36.478 19.375 24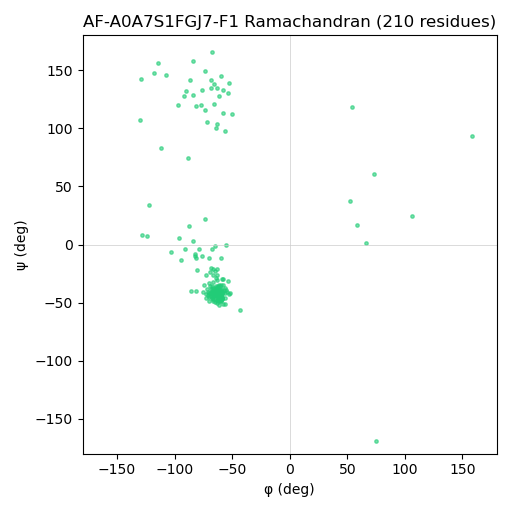.561 1.00 92.25 188 ASN A N 1
ATOM 1512 C CA . ASN A 1 188 ? -35.677 20.558 24.881 1.00 92.25 188 ASN A CA 1
ATOM 1513 C C . ASN A 1 188 ? -35.328 21.416 23.648 1.00 92.25 188 ASN A C 1
ATOM 1515 O O . ASN A 1 188 ? -34.398 22.218 23.712 1.00 92.25 188 ASN A O 1
ATOM 1519 N N . GLU A 1 189 ? -36.018 21.219 22.518 1.00 91.94 189 GLU A N 1
ATOM 1520 C CA . GLU A 1 189 ? -35.788 21.917 21.240 1.00 91.94 189 GLU A CA 1
ATOM 1521 C C . GLU A 1 189 ? -34.363 21.759 20.672 1.00 91.94 189 GLU A C 1
ATOM 1523 O O . GLU A 1 189 ? -33.945 22.476 19.762 1.00 91.94 189 GLU A O 1
ATOM 1528 N N . ASN A 1 190 ? -33.603 20.777 21.164 1.00 87.62 190 ASN A N 1
ATOM 1529 C CA . ASN A 1 190 ? -32.293 20.420 20.638 1.00 87.62 190 ASN A CA 1
ATOM 1530 C C . ASN A 1 190 ? -32.447 19.386 19.515 1.00 87.62 190 ASN A C 1
ATOM 1532 O O . ASN A 1 190 ? -32.170 18.193 19.677 1.00 87.62 190 ASN A O 1
ATOM 1536 N N . TRP A 1 191 ? -32.908 19.861 18.360 1.00 81.81 191 TRP A N 1
ATOM 1537 C CA . TRP A 1 191 ? -33.235 19.02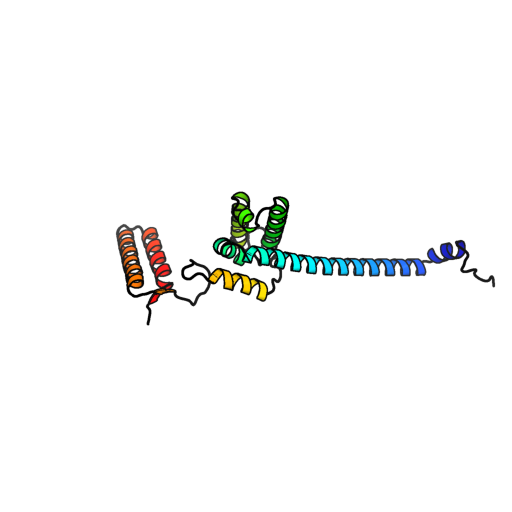1 17.206 1.00 81.81 191 TRP A CA 1
ATOM 1538 C C . TRP A 1 191 ? -32.019 18.277 16.638 1.00 81.81 191 TRP A C 1
ATOM 1540 O O . TRP A 1 191 ? -32.134 17.106 16.282 1.00 81.81 191 TRP A O 1
ATOM 1550 N N . GLU A 1 192 ? -30.845 18.916 16.603 1.00 81.00 192 GLU A N 1
ATOM 1551 C CA . GLU A 1 192 ? -29.599 18.284 16.139 1.00 81.00 192 GLU A CA 1
ATOM 1552 C C . GLU A 1 192 ? -29.144 17.166 17.084 1.00 81.00 192 GLU A C 1
ATOM 1554 O O . GLU A 1 192 ? -28.775 16.073 16.642 1.00 81.00 192 GLU A O 1
ATOM 1559 N N . GLY A 1 193 ? -29.226 17.404 18.396 1.00 71.88 193 GLY A N 1
ATOM 1560 C CA . GLY A 1 193 ? -28.906 16.403 19.410 1.00 71.88 193 GLY A CA 1
ATOM 1561 C C . GLY A 1 193 ? -29.886 15.229 19.424 1.00 71.88 193 GLY A C 1
ATOM 1562 O O . GLY A 1 193 ? -29.477 14.103 19.713 1.00 71.88 193 GLY A O 1
ATOM 1563 N N . ALA A 1 194 ? -31.158 15.472 19.099 1.00 80.69 194 ALA A N 1
ATOM 1564 C CA . ALA A 1 194 ? -32.165 14.427 18.945 1.00 80.69 194 ALA A CA 1
ATOM 1565 C C . ALA A 1 194 ? -31.916 13.585 17.686 1.00 80.69 194 ALA A C 1
ATOM 1567 O O . ALA A 1 194 ? -31.864 12.359 17.768 1.00 80.69 194 ALA A O 1
ATOM 1568 N N . LEU A 1 195 ? -31.695 14.236 16.537 1.00 82.31 195 LEU A N 1
ATOM 1569 C CA . LEU A 1 195 ? -31.424 13.566 15.263 1.00 82.31 195 LEU A CA 1
ATOM 1570 C C . LEU A 1 195 ? -30.185 12.670 15.354 1.00 82.31 195 LEU A C 1
ATOM 1572 O O . LEU A 1 195 ? -30.244 11.508 14.963 1.00 82.31 195 LEU A O 1
ATOM 1576 N N . THR A 1 196 ? -29.101 13.183 15.940 1.00 80.44 196 THR A N 1
ATOM 1577 C CA . THR A 1 196 ? -27.855 12.426 16.132 1.00 80.44 196 THR A CA 1
ATOM 1578 C C . THR A 1 196 ? -28.101 11.135 16.912 1.00 80.44 196 THR A C 1
ATOM 1580 O O . THR A 1 196 ? -27.658 10.068 16.496 1.00 80.44 196 THR A O 1
ATOM 1583 N N . ARG A 1 197 ? -28.862 11.210 18.011 1.00 80.88 197 ARG A N 1
ATOM 1584 C CA . ARG A 1 197 ? -29.195 10.041 18.836 1.00 80.88 197 ARG A CA 1
ATOM 1585 C C . ARG A 1 197 ? -30.065 9.040 18.084 1.00 80.88 197 ARG A C 1
ATOM 1587 O O . ARG A 1 197 ? -29.788 7.847 18.123 1.00 80.88 197 ARG A O 1
ATOM 1594 N N . TYR A 1 198 ? -31.077 9.496 17.347 1.00 84.88 198 TYR A N 1
ATOM 1595 C CA . TYR A 1 198 ? -31.904 8.584 16.553 1.00 84.88 198 TYR A CA 1
ATOM 1596 C C . TYR A 1 198 ? -31.116 7.881 15.447 1.00 84.88 198 TYR A C 1
ATOM 1598 O O . TYR A 1 198 ? -31.287 6.676 15.276 1.00 84.88 198 TYR A O 1
ATOM 1606 N N . CYS A 1 199 ? -30.229 8.591 14.745 1.00 78.00 199 CYS A N 1
ATOM 1607 C CA . CYS A 1 199 ? -29.354 7.991 13.739 1.00 78.00 199 CYS A CA 1
ATOM 1608 C C . CYS A 1 199 ? -28.429 6.936 14.356 1.00 78.00 199 CYS A C 1
ATOM 1610 O O . CYS A 1 199 ? -28.345 5.832 13.832 1.00 78.00 199 CYS A O 1
ATOM 1612 N N . GLN A 1 200 ? -27.819 7.230 15.508 1.00 74.56 200 GLN A N 1
ATOM 1613 C CA . GLN A 1 200 ? -26.962 6.276 16.220 1.00 74.56 200 GLN A CA 1
ATOM 1614 C C . GLN A 1 200 ? -27.715 5.003 16.626 1.00 74.56 200 GLN A C 1
ATOM 1616 O O . GLN A 1 200 ? -27.207 3.898 16.445 1.00 74.56 200 GLN A O 1
ATOM 1621 N N . GLY A 1 201 ? -28.938 5.142 17.148 1.00 80.44 201 GLY A N 1
ATOM 1622 C CA . GLY A 1 201 ? -29.766 3.991 17.511 1.00 80.44 201 GLY A CA 1
ATOM 1623 C C . GLY A 1 201 ? -30.181 3.151 16.299 1.00 80.44 201 GLY A C 1
ATOM 1624 O O . GLY A 1 201 ? -30.131 1.924 16.353 1.00 80.44 201 GLY A O 1
ATOM 1625 N N . ASP A 1 202 ? -30.566 3.798 15.197 1.00 79.94 202 ASP A N 1
ATOM 1626 C CA . ASP A 1 202 ? -30.980 3.128 13.960 1.00 79.94 202 ASP A CA 1
ATOM 1627 C C . ASP A 1 202 ? -29.815 2.400 13.269 1.00 79.94 202 ASP A C 1
ATOM 1629 O O . ASP A 1 202 ? -29.948 1.232 12.901 1.00 79.94 202 ASP A O 1
ATOM 1633 N N . GLU A 1 203 ? -28.655 3.050 13.145 1.00 76.00 203 GLU A N 1
ATOM 1634 C CA . GLU A 1 203 ? -27.437 2.440 12.598 1.00 76.00 203 GLU A CA 1
ATOM 1635 C C . GLU A 1 203 ? -27.003 1.229 13.419 1.00 76.00 203 GLU A C 1
ATOM 1637 O O . GLU A 1 203 ? -26.714 0.176 12.856 1.00 76.00 203 GLU A O 1
ATOM 1642 N N . MET A 1 204 ? -27.032 1.340 14.748 1.00 78.06 204 MET A N 1
ATOM 1643 C CA . MET A 1 204 ? -26.672 0.235 15.623 1.00 78.06 204 MET A CA 1
ATOM 1644 C C . MET A 1 204 ? -27.624 -0.958 15.457 1.00 78.06 204 MET A C 1
ATOM 1646 O O . MET A 1 204 ? -27.169 -2.084 15.271 1.00 78.06 204 MET A O 1
ATOM 1650 N N . LEU A 1 205 ? -28.943 -0.745 15.507 1.00 80.00 205 LEU A N 1
ATOM 1651 C CA . LEU A 1 205 ? -29.921 -1.842 15.481 1.00 80.00 205 LEU A CA 1
ATOM 1652 C C . LEU A 1 205 ? -29.952 -2.597 14.145 1.00 80.00 205 LEU A C 1
ATOM 1654 O O . LEU A 1 205 ? -30.294 -3.781 14.115 1.00 80.00 205 LEU A O 1
ATOM 1658 N N . LYS A 1 206 ? -29.570 -1.948 13.041 1.00 77.81 206 LYS A N 1
ATOM 1659 C CA . LYS A 1 206 ? -29.477 -2.582 11.716 1.00 77.81 206 LYS A CA 1
ATOM 1660 C C . LYS A 1 206 ? -28.410 -3.673 11.637 1.00 77.81 206 LYS A C 1
ATOM 1662 O O . LYS A 1 206 ? -28.545 -4.573 10.804 1.00 77.81 206 LYS A O 1
ATOM 1667 N N . ASN A 1 207 ? -27.413 -3.626 12.517 1.00 73.44 207 ASN A N 1
ATOM 1668 C CA . ASN A 1 207 ? -26.257 -4.519 12.487 1.00 73.44 207 ASN A CA 1
ATOM 1669 C C . ASN A 1 207 ? -26.520 -5.886 13.133 1.00 73.44 207 ASN A C 1
ATOM 1671 O O . ASN A 1 207 ? -25.711 -6.795 12.962 1.00 73.44 207 ASN A O 1
ATOM 1675 N N . PHE A 1 208 ? -27.649 -6.068 13.828 1.00 78.06 208 PHE A N 1
ATOM 1676 C CA . PHE A 1 208 ? -27.912 -7.267 14.628 1.00 78.06 208 PHE A CA 1
ATOM 1677 C C . PHE A 1 208 ? -29.132 -8.061 14.143 1.00 78.06 208 PHE A C 1
ATOM 1679 O O . PHE A 1 208 ? -30.121 -7.516 13.645 1.00 78.06 208 PHE A O 1
ATOM 1686 N N . ALA A 1 209 ? -29.066 -9.380 14.307 1.00 75.00 209 ALA A N 1
ATOM 1687 C CA . ALA A 1 209 ? -30.171 -10.313 14.137 1.00 75.00 209 ALA A CA 1
ATOM 1688 C C . ALA A 1 209 ? -30.271 -11.207 15.379 1.00 75.00 209 ALA A C 1
ATOM 1690 O O . ALA A 1 209 ? -29.257 -11.600 15.950 1.00 75.00 209 ALA A O 1
ATOM 1691 N N . ALA A 1 210 ? -31.491 -11.537 15.801 1.00 71.69 210 ALA A N 1
ATOM 1692 C CA . ALA A 1 210 ? -31.682 -12.547 16.837 1.00 71.69 210 ALA A CA 1
ATOM 1693 C C . ALA A 1 210 ? -31.421 -13.946 16.261 1.00 71.69 210 ALA A C 1
ATOM 1695 O O . ALA A 1 210 ? -31.696 -14.188 15.080 1.00 71.69 210 ALA A O 1
ATOM 1696 N N . GLU A 1 211 ? -30.940 -14.867 17.097 1.00 69.69 211 GLU A N 1
ATOM 1697 C CA . GLU A 1 211 ? -31.004 -16.297 16.787 1.00 69.69 211 GLU A CA 1
ATOM 1698 C C . GLU A 1 211 ? -32.451 -16.716 16.432 1.00 69.69 211 GLU A C 1
ATOM 1700 O O . GLU A 1 211 ? -33.392 -16.235 17.077 1.00 69.69 211 GLU A O 1
ATOM 1705 N N . PRO A 1 212 ? -32.641 -17.570 15.406 1.00 63.91 212 PRO A N 1
ATOM 1706 C CA . PRO A 1 212 ? -33.957 -18.066 15.002 1.00 63.91 212 PRO A CA 1
ATOM 1707 C C . PRO A 1 212 ? -34.665 -18.909 16.076 1.00 63.91 212 PRO A C 1
ATOM 1709 O O . PRO A 1 212 ? -33.985 -19.584 16.883 1.00 63.91 212 PRO A O 1
#

Foldseek 3Di:
DDDQPPPDPVSVVVVCPDPVNVVVVVVVVVVVVVVVVVVVVVVVVVVLVVLLVVLLVLLLVADLVLLVLLLVVVQFQVSSVLLSVLVVVCVVVVHRSNVSCVPPVNVVVSVVSVCLVVVPQPRPDHDPTRDPDPPVSSCVSVVSSPPDPDDDDDDDLPDAAEDEPVVVVVLVVVLVVLQVQLVVCVVVVVPVSNVVSNVVSVVSVSRHDYDD

Radius of gyration: 31.07 Å; Cα contacts (8 Å, |Δi|>4): 139; chains: 1; bounding box: 80×40×88 Å

Sequence (212 aa):
MAKKDVNDPQFWNVFMQRPEVQAAISKKIRYESTAEAALQSKMGKLERKQRRYDIMQELMACATNVKHIISPMFRYKITQQYLWKVLCEAREEHMLFCDKLRQPQVYHRLMAIKAEITAGPYGVAGWQAEEEVEEDLMDKMVVEADCIPGGIDGEAPDRKQVLDKREMQGVLDFGQQIKSEGNEAFANENWEGALTRYCQGDEMLKNFAAEP

Mean predicted aligned error: 16.9 Å

Nearest PDB structures (foldseek):
  1qu1-assembly2_E  TM=2.589E-01  e=9.130E+00  Influenza A virus